Protein 2GEB (pdb70)

Radius of gyration: 16.88 Å; Cα contacts (8 Å, |Δi|>4): 360; chains: 1; bounding box: 44×37×50 Å

Nearest PDB structures (foldseek):
  2geb-assembly1_A  TM=1.005E+00  e=6.086E-39  Caldanaerobacter subterraneus subsp. tengcongensis
  1r3u-assembly1_A  TM=9.958E-01  e=2.213E-35  Caldanaerobacter subterraneus subsp. tengcongensis
  6d9q-assembly1_A  TM=9.822E-01  e=2.770E-27  Bacillus anthracis
  3h83-assembly1_A  TM=9.558E-01  e=2.606E-27  Bacillus anthracis str. 'Ames Ancestor'
  3kb8-assembly1_A  TM=9.566E-01  e=1.517E-26  Bacillus anthracis str. 'Ames Ancestor'

Sequence (184 aa):
RGSHMPSPMEDIEEILITEEQLKAKVKELGEMITRDYEGKDLVLIGVLKGAIMFMSGLSRAIDLPLSIDFLAVSSYGSSTKSSGIVKIIKDHDIDIEGKDVLIVEDIIDSGLTLAYLRETLLGRKPRSLKICTILDKPERREADVKVDYCGFKIPDKFVVGYGIDYAEKYRNLPFIGVLKPELY

InterPro domains:
  IPR000836 Phosphoribosyltransferase domain [PF00156] (16-162)
  IPR000836 Phosphoribosyltransferase domain [cd06223] (22-149)
  IPR005904 Hypoxanthine phosphoribosyl transferase [TIGR01203] (11-176)
  IPR029057 Phosphoribosyltransferase-like [G3DSA:3.40.50.2020] (3-181)
  IPR029057 Phosphoribosyltransferase-like [SSF53271] (3-181)
  IPR050408 Hypoxanthine-guanine phosphoribosyltransferase [PTHR43340] (6-180)

B-factor: mean 18.46, std 8.64, range [7.05, 54.8]

CATH classification: 3.40.50.2020

Structure (mmCIF, N/CA/C/O backbone):
data_2GEB
#
_entry.id   2GEB
#
_cell.length_a   52.210
_cell.length_b   88.360
_cell.length_c   93.030
_cell.angle_alpha   90.00
_cell.angle_beta   90.00
_cell.angle_gamma   90.00
#
_symmetry.space_group_name_H-M   'I 2 2 2'
#
loop_
_entity.id
_entity.type
_entity.pdbx_description
1 polymer 'Hypoxanthine-guanine phosphoribosyltransferase'
2 non-polymer 'CALCIUM ION'
3 water water
#
loop_
_atom_site.group_PDB
_atom_site.id
_atom_site.type_symbol
_atom_site.label_atom_id
_atom_site.label_alt_id
_atom_site.label_comp_id
_atom_site.label_asym_id
_atom_site.label_entity_id
_atom_site.label_seq_id
_atom_site.pdbx_PDB_ins_code
_atom_site.Cartn_x
_atom_site.Cartn_y
_atom_site.Cartn_z
_atom_site.occupancy
_atom_site.B_iso_or_equiv
_atom_site.auth_seq_id
_atom_site.auth_comp_id
_atom_site.auth_asym_id
_atom_site.auth_atom_id
_atom_site.pdbx_PDB_model_num
ATOM 1 N N . ARG A 1 1 ? 97.097 103.502 126.515 1.00 37.04 -4 ARG A N 1
ATOM 2 C CA . ARG A 1 1 ? 97.251 103.699 125.040 1.00 35.50 -4 ARG A CA 1
ATOM 3 C C . ARG A 1 1 ? 96.257 104.740 124.532 1.00 33.00 -4 ARG A C 1
ATOM 4 O O . ARG A 1 1 ? 95.049 104.605 124.734 1.00 34.22 -4 ARG A O 1
ATOM 12 N N . GLY A 1 2 ? 96.759 105.775 123.870 1.00 29.73 -3 GLY A N 1
ATOM 13 C CA . GLY A 1 2 ? 95.870 106.799 123.363 1.00 26.03 -3 GLY A CA 1
ATOM 14 C C . GLY A 1 2 ? 95.637 106.701 121.874 1.00 24.45 -3 GLY A C 1
ATOM 15 O O . GLY A 1 2 ? 95.307 107.689 121.237 1.00 24.03 -3 GLY A O 1
ATOM 16 N N . SER A 1 3 ? 95.811 105.504 121.320 1.00 22.99 -2 SER A N 1
ATOM 17 C CA . SER A 1 3 ? 95.613 105.286 119.891 1.00 21.56 -2 SER A CA 1
ATOM 18 C C . SER A 1 3 ? 94.163 105.5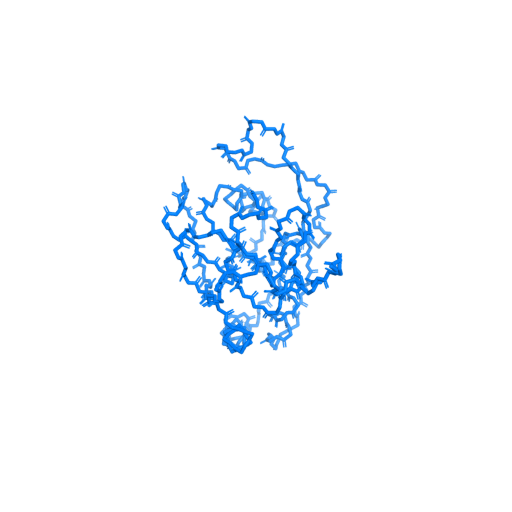62 119.518 1.00 21.01 -2 SER A C 1
ATOM 19 O O . SER A 1 3 ? 93.271 105.514 120.367 1.00 21.35 -2 SER A O 1
ATOM 22 N N . HIS A 1 4 ? 93.933 105.846 118.244 1.00 20.30 -1 HIS A N 1
ATOM 23 C CA . HIS A 1 4 ? 92.598 106.152 117.766 1.00 18.04 -1 HIS A CA 1
ATOM 24 C C . HIS A 1 4 ? 91.969 105.006 116.980 1.00 18.02 -1 HIS A C 1
ATOM 25 O O . HIS A 1 4 ? 92.636 104.035 116.627 1.00 15.71 -1 HIS A O 1
ATOM 32 N N . MET A 1 5 ? 90.667 105.135 116.733 1.00 16.36 1 MET A N 1
ATOM 33 C CA . MET A 1 5 ? 89.895 104.185 115.937 1.00 18.54 1 MET A CA 1
ATOM 34 C C . MET A 1 5 ? 89.160 105.120 114.977 1.00 19.95 1 MET A C 1
ATOM 35 O O . MET A 1 5 ? 87.964 105.371 115.120 1.00 20.32 1 MET A O 1
ATOM 40 N N . PRO A 1 6 ? 89.896 105.650 113.985 1.00 20.80 2 PRO A N 1
ATOM 41 C CA . PRO A 1 6 ? 89.520 106.585 112.920 1.00 21.01 2 PRO A CA 1
ATOM 42 C C . PRO A 1 6 ? 88.356 106.292 111.982 1.00 18.34 2 PRO A C 1
ATOM 43 O O . PRO A 1 6 ? 87.737 107.226 111.475 1.00 17.94 2 PRO A O 1
ATOM 47 N N . SER A 1 7 ? 88.053 105.024 111.735 1.00 15.20 3 SER A N 1
ATOM 48 C CA . SER A 1 7 ? 86.957 104.721 110.819 1.00 15.64 3 SER A CA 1
ATOM 49 C C . SER A 1 7 ? 85.652 105.414 111.185 1.00 14.20 3 SER A C 1
ATOM 50 O O . SER A 1 7 ? 85.199 105.350 112.325 1.00 13.29 3 SER A O 1
ATOM 53 N N . PRO A 1 8 ? 85.030 106.096 110.212 1.00 13.89 4 PRO A N 1
ATOM 54 C CA . PRO A 1 8 ? 83.763 106.789 110.465 1.00 13.70 4 PRO A CA 1
ATOM 55 C C . PRO A 1 8 ? 82.700 105.794 110.929 1.00 13.11 4 PRO A C 1
ATOM 56 O O . PRO A 1 8 ? 81.724 106.174 111.572 1.00 12.70 4 PRO A O 1
ATOM 60 N N . MET A 1 9 ? 82.889 104.519 110.591 1.00 13.81 5 MET A N 1
ATOM 61 C CA . MET A 1 9 ? 81.928 103.488 110.976 1.00 13.91 5 MET A CA 1
ATOM 62 C C . MET A 1 9 ? 81.853 103.300 112.488 1.00 13.77 5 MET A C 1
ATOM 63 O O . MET A 1 9 ? 80.823 102.877 113.015 1.00 14.00 5 MET A O 1
ATOM 68 N N . GLU A 1 10 ? 82.941 103.612 113.186 1.00 13.26 6 GLU A N 1
ATOM 69 C CA . GLU A 1 10 ? 82.969 103.464 114.637 1.00 14.72 6 GLU A CA 1
ATOM 70 C C . GLU A 1 10 ? 82.051 104.445 115.353 1.00 14.82 6 GLU A C 1
ATOM 71 O O . GLU A 1 10 ? 81.736 104.259 116.527 1.00 17.23 6 GLU A O 1
ATOM 77 N N . ASP A 1 11 ? 81.617 105.486 114.651 1.00 13.63 7 ASP A N 1
ATOM 78 C CA . ASP A 1 11 ? 80.753 106.487 115.260 1.00 13.11 7 ASP A CA 1
ATOM 79 C C . ASP A 1 11 ? 79.279 106.201 115.027 1.00 12.90 7 ASP A C 1
ATOM 80 O O . ASP A 1 11 ? 78.419 107.004 115.396 1.00 13.30 7 ASP A O 1
ATOM 85 N N . ILE A 1 12 ? 78.990 105.052 114.422 1.00 12.66 8 ILE A N 1
ATOM 86 C CA . ILE A 1 12 ? 77.615 104.675 114.129 1.00 12.39 8 ILE A CA 1
ATOM 87 C C . ILE A 1 12 ? 77.046 103.679 115.131 1.00 14.31 8 ILE A C 1
ATOM 88 O O . ILE A 1 12 ? 77.626 102.622 115.381 1.00 14.72 8 ILE A O 1
ATOM 93 N N . GLU A 1 13 ? 75.892 104.032 115.683 1.00 14.46 9 GLU A N 1
ATOM 94 C CA . GLU A 1 13 ? 75.193 103.218 116.667 1.00 16.93 9 GLU A CA 1
ATOM 95 C C . GLU A 1 13 ? 74.467 102.032 116.031 1.00 16.94 9 GLU A C 1
ATOM 96 O O . GLU A 1 13 ? 74.415 100.942 116.602 1.00 18.33 9 GLU A O 1
ATOM 102 N N . GLU A 1 14 ? 73.890 102.251 114.856 1.00 16.22 10 GLU A N 1
ATOM 103 C CA . GLU A 1 14 ? 73.182 101.189 114.147 1.00 17.82 10 GLU A CA 1
ATOM 104 C C . GLU A 1 14 ? 73.008 101.557 112.681 1.00 17.00 10 GLU A C 1
ATOM 105 O O . GLU A 1 14 ? 72.927 102.736 112.331 1.00 17.46 10 GLU A O 1
ATOM 111 N N . ILE A 1 15 ? 72.967 100.544 111.824 1.00 15.55 11 ILE A N 1
ATOM 112 C CA . ILE A 1 15 ? 72.789 100.767 110.394 1.00 15.07 11 ILE A CA 1
ATOM 113 C C . ILE A 1 15 ? 71.306 100.631 110.072 1.00 17.56 11 ILE A C 1
ATOM 114 O O . ILE A 1 15 ? 70.713 99.572 110.293 1.00 17.23 11 ILE A O 1
ATOM 119 N N . LEU A 1 16 ? 70.702 101.703 109.568 1.00 15.96 12 LEU A N 1
ATOM 120 C CA . LEU A 1 16 ? 69.285 101.673 109.227 1.00 17.58 12 LEU A CA 1
ATOM 121 C C . LEU A 1 16 ? 69.056 101.115 107.829 1.00 18.36 12 LEU A C 1
ATOM 122 O O . LEU A 1 16 ? 68.099 100.373 107.594 1.00 18.47 12 LEU A O 1
ATOM 127 N N . ILE A 1 17 ? 69.935 101.483 106.903 1.00 17.79 13 ILE A N 1
ATOM 128 C CA . ILE A 1 17 ? 69.836 101.040 105.518 1.00 18.04 13 ILE A CA 1
ATOM 129 C C . ILE A 1 17 ? 71.226 100.674 105.010 1.00 17.40 13 ILE A C 1
ATOM 130 O O . ILE A 1 17 ? 72.124 101.518 104.956 1.00 16.47 13 ILE A O 1
ATOM 135 N N . THR A 1 18 ? 71.394 99.408 104.639 1.00 17.18 14 THR A N 1
ATOM 136 C CA . THR A 1 18 ? 72.677 98.899 104.168 1.00 17.55 14 THR A CA 1
ATOM 137 C C . THR A 1 18 ? 73.050 99.352 102.765 1.00 17.48 14 THR A C 1
ATOM 138 O O . THR A 1 18 ? 72.206 99.803 101.993 1.00 17.13 14 THR A O 1
ATOM 142 N N . GLU A 1 19 ? 74.329 99.211 102.446 1.00 17.84 15 GLU A N 1
ATOM 143 C CA . GLU A 1 19 ? 74.843 99.578 101.141 1.00 19.21 15 GLU A CA 1
ATOM 144 C C . GLU A 1 19 ? 74.106 98.788 100.062 1.00 20.21 15 GLU A C 1
ATOM 145 O O . GLU A 1 19 ? 73.746 99.331 99.020 1.00 18.63 15 GLU A O 1
ATOM 151 N N . GLU A 1 20 ? 73.877 97.502 100.311 1.00 21.74 16 GLU A N 1
ATOM 152 C CA . GLU A 1 20 ? 73.173 96.684 99.332 1.00 22.96 16 GLU A CA 1
ATOM 153 C C . GLU A 1 20 ? 71.727 97.114 99.151 1.00 21.14 16 GLU A C 1
ATOM 154 O O . GLU A 1 20 ? 71.206 97.086 98.036 1.00 21.86 16 GLU A O 1
ATOM 160 N N . GLN A 1 21 ? 71.074 97.502 100.240 1.00 18.89 17 GLN A N 1
ATOM 161 C CA . GLN A 1 21 ? 69.688 97.937 100.152 1.00 18.66 17 GLN A CA 1
ATOM 162 C C . GLN A 1 21 ? 69.627 99.225 99.335 1.00 16.68 17 GLN A C 1
ATOM 163 O O . GLN A 1 21 ? 68.733 99.407 98.506 1.00 15.66 17 GLN A O 1
ATOM 169 N N . LEU A 1 22 ? 70.590 100.111 99.562 1.00 15.98 18 LEU A N 1
ATOM 170 C CA . LEU A 1 22 ? 70.641 101.368 98.823 1.00 14.75 18 LEU A CA 1
ATOM 171 C C . LEU A 1 22 ? 70.863 101.091 97.338 1.00 15.31 18 LEU A C 1
ATOM 172 O O . LEU A 1 22 ? 70.194 101.666 96.483 1.00 15.10 18 LEU A O 1
ATOM 177 N N . LYS A 1 23 ? 71.806 100.203 97.040 1.00 16.57 19 LYS A N 1
ATOM 178 C CA . LYS A 1 23 ? 72.123 99.852 95.661 1.00 18.09 19 LYS A CA 1
ATOM 179 C C . LYS A 1 23 ? 70.911 99.290 94.920 1.00 17.30 19 LYS A C 1
ATOM 180 O O . LYS A 1 23 ? 70.632 99.675 93.780 1.00 16.59 19 LYS A O 1
ATOM 186 N N . ALA A 1 24 ? 70.189 98.389 95.575 1.00 17.18 20 ALA A N 1
ATOM 187 C CA . ALA A 1 24 ? 69.008 97.775 94.977 1.00 17.29 20 ALA A CA 1
ATOM 188 C C . ALA A 1 24 ? 67.884 98.783 94.768 1.00 17.11 20 ALA A C 1
ATOM 189 O O . ALA A 1 24 ? 67.180 98.732 93.760 1.00 15.90 20 ALA A O 1
ATOM 191 N N . LYS A 1 25 ? 67.710 99.695 95.721 1.00 14.99 21 LYS A N 1
ATOM 192 C CA . LYS A 1 25 ? 66.656 100.701 95.615 1.00 14.56 21 LYS A CA 1
ATOM 193 C C . LYS A 1 25 ? 66.973 101.691 94.504 1.00 13.55 21 LYS A C 1
ATOM 194 O O . LYS A 1 25 ? 66.077 102.137 93.784 1.00 12.57 21 LYS A O 1
ATOM 200 N N . VAL A 1 26 ? 68.248 102.036 94.365 1.00 13.73 22 VAL A N 1
ATOM 201 C CA . VAL A 1 26 ? 68.663 102.964 93.321 1.00 13.84 22 VAL A CA 1
ATOM 202 C C . VAL A 1 26 ? 68.414 102.330 91.952 1.00 14.48 22 VAL A C 1
ATOM 203 O O . VAL A 1 26 ? 67.973 103.001 91.017 1.00 13.36 22 VAL A O 1
ATOM 207 N N . LYS A 1 27 ? 68.690 101.035 91.837 1.00 14.89 23 LYS A N 1
ATOM 208 C CA . LYS A 1 27 ? 68.464 100.325 90.577 1.00 14.84 23 LYS A CA 1
ATOM 209 C C . LYS A 1 27 ? 66.967 100.331 90.263 1.00 14.19 23 LYS A C 1
ATOM 210 O O . LYS A 1 27 ? 66.555 100.593 89.129 1.00 14.07 23 LYS A O 1
ATOM 216 N N . GLU A 1 28 ? 66.163 100.047 91.284 1.00 12.97 24 GLU A N 1
ATOM 217 C CA . GLU A 1 28 ? 64.710 100.011 91.159 1.00 13.94 24 GLU A CA 1
ATOM 218 C C . GLU A 1 28 ? 64.151 101.354 90.705 1.00 13.67 24 GLU A C 1
ATOM 219 O O . GLU A 1 28 ? 63.397 101.431 89.736 1.00 14.40 24 GLU A O 1
ATOM 225 N N . LEU A 1 29 ? 64.517 102.413 91.418 1.00 12.01 25 LEU A N 1
ATOM 226 C CA . LEU A 1 29 ? 64.032 103.746 91.084 1.00 12.57 25 LEU A CA 1
ATOM 227 C C . LEU A 1 29 ? 64.475 104.166 89.687 1.00 12.36 25 LEU A C 1
ATOM 228 O O . LEU A 1 29 ? 63.703 104.766 88.940 1.00 13.20 25 LEU A O 1
ATOM 233 N N . GLY A 1 30 ? 65.713 103.835 89.336 1.00 12.72 26 GLY A N 1
ATOM 234 C CA . GLY A 1 30 ? 66.230 104.196 88.027 1.00 13.73 26 GLY A CA 1
ATOM 235 C C . GLY A 1 30 ? 65.490 103.517 86.889 1.00 15.17 26 GLY A C 1
ATOM 236 O O . GLY A 1 30 ? 65.271 104.117 85.835 1.00 14.17 26 GLY A O 1
ATOM 237 N N . GLU A 1 31 ? 65.109 102.261 87.091 1.00 15.21 27 GLU A N 1
ATOM 238 C CA . GLU A 1 31 ? 64.389 101.533 86.057 1.00 18.75 27 GLU A CA 1
ATOM 239 C C . GLU A 1 31 ? 63.002 102.153 85.884 1.00 18.14 27 GLU A C 1
ATOM 240 O O . GLU A 1 31 ? 62.490 102.246 84.771 1.00 16.38 27 GLU A O 1
ATOM 246 N N . MET A 1 32 ? 62.408 102.596 86.989 1.00 16.59 28 MET A N 1
ATOM 247 C CA .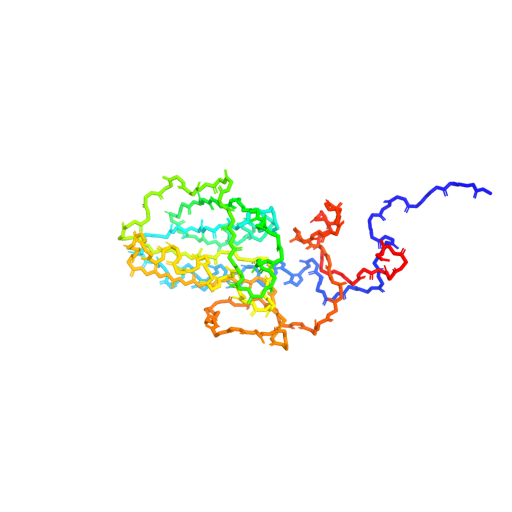 MET A 1 32 ? 61.089 103.216 86.947 1.00 16.85 28 MET A CA 1
ATOM 248 C C . MET A 1 32 ? 61.156 104.535 86.186 1.00 16.06 28 MET A C 1
ATOM 249 O O . MET A 1 32 ? 60.333 104.800 85.306 1.00 16.43 28 MET A O 1
ATOM 254 N N . ILE A 1 33 ? 62.143 105.357 86.534 1.00 13.79 29 ILE A N 1
ATOM 255 C CA . ILE A 1 33 ? 62.334 106.656 85.901 1.00 12.23 29 ILE A CA 1
ATOM 256 C C . ILE A 1 33 ? 62.659 106.510 84.410 1.00 12.57 29 ILE A C 1
ATOM 257 O O . ILE A 1 33 ? 62.261 107.348 83.598 1.00 13.32 29 ILE A O 1
ATOM 262 N N . THR A 1 34 ? 63.378 105.447 84.054 1.00 12.13 30 THR A N 1
ATOM 263 C CA . THR A 1 34 ? 63.731 105.187 82.660 1.00 12.99 30 THR A CA 1
ATOM 264 C C . THR A 1 34 ? 62.449 104.990 81.859 1.00 14.01 30 THR A C 1
ATOM 265 O O . THR A 1 34 ? 62.313 105.487 80.740 1.00 13.56 30 THR A O 1
ATOM 269 N N . ARG A 1 35 ? 61.508 104.256 82.445 1.00 15.21 31 ARG A N 1
ATOM 270 C CA . ARG A 1 35 ? 60.229 103.999 81.796 1.00 17.40 31 ARG A CA 1
ATOM 271 C C . ARG A 1 35 ? 59.381 105.264 81.723 1.00 16.26 31 ARG A C 1
ATOM 272 O O . ARG A 1 35 ? 58.878 105.619 80.657 1.00 14.48 31 ARG A O 1
ATOM 280 N N . ASP A 1 36 ? 59.238 105.946 82.858 1.00 15.74 32 ASP A N 1
ATOM 281 C CA . ASP A 1 36 ? 58.416 107.149 82.947 1.00 16.75 32 ASP A CA 1
ATOM 282 C C . ASP A 1 36 ? 58.875 108.348 82.121 1.00 17.27 32 ASP A C 1
ATOM 283 O O . ASP A 1 36 ? 58.043 109.127 81.654 1.00 17.00 32 ASP A O 1
ATOM 288 N N . TYR A 1 37 ? 60.183 108.503 81.933 1.00 14.80 33 TYR A N 1
ATOM 289 C CA . TYR A 1 37 ? 60.698 109.635 81.174 1.00 13.88 33 TYR A CA 1
ATOM 290 C C . TYR A 1 37 ? 61.138 109.360 79.736 1.00 13.38 33 TYR A C 1
ATOM 291 O O . TYR A 1 37 ? 61.835 110.177 79.133 1.00 13.46 33 TYR A O 1
ATOM 300 N N . GLU A 1 38 ? 60.746 108.222 79.175 1.00 15.39 34 GLU A N 1
ATOM 301 C CA . GLU A 1 38 ? 61.113 107.958 77.788 1.00 16.20 34 GLU A CA 1
ATOM 302 C C . GLU A 1 38 ? 60.454 109.055 76.955 1.00 15.68 34 GLU A C 1
ATOM 303 O O . GLU A 1 38 ? 59.289 109.388 77.169 1.00 13.90 34 GLU A O 1
ATOM 309 N N . GLY A 1 39 ? 61.204 109.626 76.021 1.00 15.46 35 GLY A N 1
ATOM 310 C CA . GLY A 1 39 ? 60.650 110.676 75.185 1.00 16.04 35 GLY A CA 1
ATOM 311 C C . GLY A 1 39 ? 60.599 112.036 75.853 1.00 17.80 35 GLY A C 1
ATOM 312 O O . GLY A 1 39 ? 60.202 113.026 75.233 1.00 18.67 35 GLY A O 1
ATOM 313 N N . LYS A 1 40 ? 60.982 112.099 77.124 1.00 15.99 36 LYS A N 1
ATOM 314 C CA . LYS A 1 40 ? 60.987 113.374 77.833 1.00 15.43 36 LYS A CA 1
ATOM 315 C C . LYS A 1 40 ? 62.383 113.989 77.800 1.00 15.74 36 LYS A C 1
ATOM 316 O O . LYS A 1 40 ? 63.352 113.336 77.413 1.00 17.51 36 LYS A O 1
ATOM 322 N N . ASP A 1 41 ? 62.475 115.254 78.196 1.00 15.94 37 ASP A N 1
ATOM 323 C CA . ASP A 1 41 ? 63.747 115.971 78.221 1.00 13.81 37 ASP A CA 1
ATOM 324 C C . ASP A 1 41 ? 64.128 116.053 79.696 1.00 12.40 37 ASP A C 1
ATOM 325 O O . ASP A 1 41 ? 63.907 117.066 80.357 1.00 12.55 37 ASP A O 1
ATOM 330 N N . LEU A 1 42 ? 64.706 114.968 80.194 1.00 10.65 38 LEU A N 1
ATOM 331 C CA . LEU A 1 42 ? 65.059 114.839 81.599 1.00 9.98 38 LEU A CA 1
ATOM 332 C C . LEU A 1 42 ? 66.287 115.586 82.090 1.00 10.15 38 LEU A C 1
ATOM 333 O O . LEU A 1 42 ? 67.387 115.452 81.547 1.00 9.06 38 LEU A O 1
ATOM 338 N N . VAL A 1 43 ? 66.072 116.378 83.134 1.00 8.66 39 VAL A N 1
ATOM 339 C CA . VAL A 1 43 ? 67.139 117.135 83.768 1.00 9.96 39 VAL A CA 1
ATOM 340 C C . VAL A 1 43 ? 67.058 116.803 85.247 1.00 9.24 39 VAL A C 1
ATOM 341 O O . VAL A 1 43 ? 66.030 117.046 85.891 1.00 10.09 39 VAL A O 1
ATOM 345 N N . LEU A 1 44 ? 68.126 116.226 85.784 1.00 7.05 40 LEU A N 1
ATOM 346 C CA . LEU A 1 44 ? 68.156 115.887 87.200 1.00 8.42 40 LEU A CA 1
ATOM 347 C C . LEU A 1 44 ? 68.815 117.061 87.905 1.00 8.81 40 LEU A C 1
ATOM 348 O O . LEU A 1 44 ? 69.917 117.455 87.540 1.00 9.74 40 LEU A O 1
ATOM 353 N N . ILE A 1 45 ? 68.142 117.628 88.898 1.00 10.10 41 ILE A N 1
ATOM 354 C CA . ILE A 1 45 ? 68.717 118.751 89.632 1.00 10.53 41 ILE A CA 1
ATOM 355 C C . ILE A 1 45 ? 68.846 118.378 91.100 1.00 9.12 41 ILE A C 1
ATOM 356 O O . ILE A 1 45 ? 67.857 118.062 91.755 1.00 9.97 41 ILE A O 1
ATOM 361 N N . GLY A 1 46 ? 70.077 118.397 91.602 1.00 10.74 42 GLY A N 1
ATOM 362 C CA . GLY A 1 46 ? 70.302 118.063 92.996 1.00 11.05 42 GLY A CA 1
ATOM 363 C C . GLY A 1 46 ? 70.824 119.243 93.793 1.00 12.75 42 GLY A C 1
ATOM 364 O O . GLY A 1 46 ? 71.422 120.169 93.242 1.00 11.47 42 GLY A O 1
ATOM 365 N N . VAL A 1 47 ? 70.595 119.217 95.101 1.00 10.51 43 VAL A N 1
ATOM 366 C CA . VAL A 1 47 ? 71.077 120.285 95.963 1.00 11.30 43 VAL A CA 1
ATOM 367 C C . VAL A 1 47 ? 72.358 119.803 96.639 1.00 10.65 43 VAL A C 1
ATOM 368 O O . VAL A 1 47 ? 72.346 118.807 97.365 1.00 10.73 43 VAL A O 1
ATOM 372 N N . LEU A 1 48 ? 73.458 120.501 96.379 1.00 10.57 44 LEU A N 1
ATOM 373 C CA . LEU A 1 48 ? 74.754 120.158 96.957 1.00 11.04 44 LEU A CA 1
ATOM 374 C C . LEU A 1 48 ? 74.743 120.443 98.459 1.00 11.18 44 LEU A C 1
ATOM 375 O O . LEU A 1 48 ? 74.005 121.314 98.916 1.00 13.25 44 LEU A O 1
ATOM 380 N N . LYS A 1 49 ? 75.540 119.704 99.231 1.00 10.85 45 LYS A N 1
ATOM 381 C CA . LYS A 1 49 ? 76.404 118.645 98.713 1.00 10.58 45 LYS A CA 1
ATOM 382 C C . LYS A 1 49 ? 75.828 117.267 99.041 1.00 10.55 45 LYS A C 1
ATOM 383 O O . LYS A 1 49 ? 76.321 116.248 98.560 1.00 10.59 45 LYS A O 1
ATOM 389 N N . GLY A 1 50 ? 74.775 117.248 99.851 1.00 11.31 46 GLY A N 1
ATOM 390 C CA . GLY A 1 50 ? 74.172 115.991 100.263 1.00 12.18 46 GLY A CA 1
ATOM 391 C C . GLY A 1 50 ? 73.660 115.083 99.163 1.00 12.06 46 GLY A C 1
ATOM 392 O O . GLY A 1 50 ? 73.674 113.861 99.304 1.00 14.15 46 GLY A O 1
ATOM 393 N N . ALA A 1 51 ? 73.218 115.671 98.059 1.00 11.00 47 ALA A N 1
ATOM 394 C CA . ALA A 1 51 ? 72.671 114.892 96.958 1.00 10.01 47 ALA A CA 1
ATOM 395 C C . ALA A 1 51 ? 73.685 114.185 96.063 1.00 8.94 47 ALA A C 1
ATOM 396 O O . ALA A 1 51 ? 73.293 113.397 95.205 1.00 9.01 47 ALA A O 1
ATOM 398 N N . ILE A 1 52 ? 74.976 114.429 96.264 1.00 9.71 48 ILE A N 1
ATOM 399 C CA . ILE A 1 52 ? 75.977 113.830 95.384 1.00 10.99 48 ILE A CA 1
ATOM 400 C C . ILE A 1 52 ? 75.982 112.319 95.230 1.00 10.23 48 ILE A C 1
ATOM 401 O O . ILE A 1 52 ? 76.093 111.821 94.112 1.00 9.95 48 ILE A O 1
ATOM 406 N N . MET A 1 53 ? 75.862 111.580 96.326 1.00 9.06 49 MET A N 1
ATOM 407 C CA . MET A 1 53 ? 75.888 110.124 96.227 1.00 10.40 49 MET A CA 1
ATOM 408 C C . MET A 1 53 ? 74.669 109.585 95.486 1.00 10.17 49 MET A C 1
ATOM 409 O O . MET A 1 53 ? 74.799 108.757 94.579 1.00 10.77 49 MET A O 1
ATOM 414 N N . PHE A 1 54 ? 73.486 110.055 95.873 1.00 8.76 50 PHE A N 1
ATOM 415 C CA . PHE A 1 54 ? 72.245 109.606 95.243 1.00 10.11 50 PHE A CA 1
ATOM 416 C C . PHE A 1 54 ? 72.175 110.048 93.779 1.00 9.78 50 PHE A C 1
ATOM 417 O O . PHE A 1 54 ? 71.710 109.299 92.918 1.00 10.13 50 PHE A O 1
ATOM 425 N N . MET A 1 55 ? 72.648 111.255 93.492 1.00 9.79 51 MET A N 1
ATOM 426 C CA . MET A 1 55 ? 72.635 111.749 92.119 1.00 10.05 51 MET A CA 1
ATOM 427 C C . MET A 1 55 ? 73.496 110.853 91.236 1.00 9.27 51 MET A C 1
ATOM 428 O O . MET A 1 55 ? 73.095 110.467 90.140 1.00 9.17 51 MET A O 1
ATOM 433 N N . SER A 1 56 ? 74.689 110.526 91.721 1.00 9.12 52 SER A N 1
ATOM 434 C CA . SER A 1 56 ? 75.603 109.678 90.969 1.00 10.48 52 SER A CA 1
ATOM 435 C C . SER A 1 56 ? 74.994 108.306 90.704 1.00 10.08 52 SER A C 1
ATOM 436 O O . SER A 1 56 ? 74.963 107.844 89.565 1.00 11.14 52 SER A O 1
ATOM 439 N N . GLY A 1 57 ? 74.503 107.665 91.760 1.00 9.51 53 GLY A N 1
ATOM 440 C CA . GLY A 1 57 ? 73.923 106.340 91.626 1.00 11.52 53 GLY A CA 1
ATOM 441 C C . GLY A 1 57 ? 72.647 106.284 90.811 1.00 11.85 53 GLY A C 1
ATOM 442 O O . GLY A 1 57 ? 72.497 105.427 89.938 1.00 10.30 53 GLY A O 1
ATOM 443 N N . LEU A 1 58 ? 71.726 107.197 91.093 1.00 11.67 54 LEU A N 1
ATOM 444 C CA . LEU A 1 58 ? 70.460 107.228 90.379 1.00 10.48 54 LEU A CA 1
ATOM 445 C C . LEU A 1 58 ? 70.661 107.522 88.896 1.00 11.17 54 LEU A C 1
ATOM 446 O O . LEU A 1 58 ? 70.089 106.846 88.044 1.00 10.54 54 LEU A O 1
ATOM 451 N N . SER A 1 59 ? 71.478 108.524 88.582 1.00 10.60 55 SER A N 1
ATOM 452 C CA . SER A 1 59 ? 71.693 108.871 87.183 1.00 10.94 55 SER A CA 1
ATOM 453 C C . SER A 1 59 ? 72.240 107.691 86.387 1.00 10.97 55 SER A C 1
ATOM 454 O O . SER A 1 59 ? 71.795 107.427 85.273 1.00 10.35 55 SER A O 1
ATOM 457 N N . ARG A 1 60 ? 73.196 106.970 86.959 1.00 11.63 56 ARG A N 1
ATOM 458 C CA . ARG A 1 60 ? 73.768 105.826 86.263 1.00 13.23 56 ARG A CA 1
ATOM 459 C C . ARG A 1 60 ? 72.796 104.652 86.156 1.00 14.44 56 ARG A C 1
ATOM 460 O O . ARG A 1 60 ? 73.046 103.701 85.413 1.00 14.95 56 ARG A O 1
ATOM 468 N N . ALA A 1 61 ? 71.682 104.728 86.884 1.00 13.21 57 ALA A N 1
ATOM 469 C CA . ALA A 1 61 ? 70.665 103.679 86.846 1.00 13.37 57 ALA A CA 1
ATOM 470 C C . ALA A 1 61 ? 69.518 104.072 85.905 1.00 12.74 57 ALA A C 1
ATOM 471 O O . ALA A 1 61 ? 68.540 103.338 85.760 1.00 13.08 57 ALA A O 1
ATOM 473 N N . ILE A 1 62 ? 69.637 105.238 85.276 1.00 9.42 58 ILE A N 1
ATOM 474 C CA . ILE A 1 62 ? 68.619 105.706 84.342 1.00 9.57 58 ILE A CA 1
ATOM 475 C C . ILE A 1 62 ? 69.179 105.606 82.926 1.00 11.79 58 ILE A C 1
ATOM 476 O O . ILE A 1 62 ? 70.137 106.299 82.573 1.00 11.46 58 ILE A O 1
ATOM 481 N N . ASP A 1 63 ? 68.580 104.736 82.120 1.00 12.13 59 ASP A N 1
ATOM 482 C CA . ASP A 1 63 ? 69.031 104.516 80.752 1.00 11.95 59 ASP A CA 1
ATOM 483 C C . ASP A 1 63 ? 68.368 105.476 79.765 1.00 12.75 59 ASP A C 1
ATOM 484 O O . ASP A 1 63 ? 67.667 105.062 78.835 1.00 12.96 59 ASP A O 1
ATOM 489 N N . LEU A 1 64 ? 68.606 106.766 79.978 1.00 12.55 60 LEU A N 1
ATOM 490 C CA . LEU A 1 64 ? 68.049 107.825 79.140 1.00 11.14 60 LEU A CA 1
ATOM 491 C C . LEU A 1 64 ? 69.093 108.920 78.947 1.00 13.18 60 LEU A C 1
ATOM 492 O O . LEU A 1 64 ? 69.993 109.070 79.768 1.00 12.82 60 LEU A O 1
ATOM 497 N N . PRO A 1 65 ? 68.974 109.706 77.861 1.00 12.55 61 PRO A N 1
ATOM 498 C CA . PRO A 1 65 ? 69.895 110.804 77.533 1.00 13.79 61 PRO A CA 1
ATOM 499 C C . PRO A 1 65 ? 69.651 112.061 78.368 1.00 14.54 61 PRO A C 1
ATOM 500 O O . PRO A 1 65 ? 69.413 113.141 77.828 1.00 17.59 61 PRO A O 1
ATOM 504 N N . LEU A 1 66 ? 69.747 111.911 79.683 1.00 12.64 62 LEU A N 1
ATOM 505 C CA . LEU A 1 66 ? 69.503 113.002 80.628 1.00 10.86 62 LEU A CA 1
ATOM 506 C C . LEU A 1 66 ? 70.669 113.963 80.841 1.00 9.90 62 LEU A C 1
ATOM 507 O O . LEU A 1 66 ? 71.799 113.700 80.437 1.00 8.93 62 LEU A O 1
ATOM 512 N N . SER A 1 67 ? 70.370 115.095 81.474 1.00 9.80 63 SER A N 1
ATOM 513 C CA . SER A 1 67 ? 71.383 116.080 81.816 1.00 10.63 63 SER A CA 1
ATOM 514 C C . SER A 1 67 ? 71.317 116.223 83.329 1.00 11.05 63 SER A C 1
ATOM 515 O O . SER A 1 67 ? 70.289 115.934 83.944 1.00 11.54 63 SER A O 1
ATOM 518 N N . ILE A 1 68 ? 72.417 116.664 83.924 1.00 9.27 64 ILE A N 1
ATOM 519 C CA . ILE A 1 68 ? 72.492 116.831 85.370 1.00 9.91 64 ILE A CA 1
ATOM 520 C C . ILE A 1 68 ? 72.922 118.244 85.723 1.00 8.83 64 ILE A C 1
ATOM 521 O O . ILE A 1 68 ? 73.740 118.842 85.025 1.00 9.45 64 ILE A O 1
ATOM 526 N N . ASP A 1 69 ? 72.360 118.783 86.797 1.00 9.52 65 ASP A N 1
ATOM 527 C CA . ASP A 1 69 ? 72.768 120.099 87.253 1.00 10.07 65 ASP A CA 1
ATOM 528 C C . ASP A 1 69 ? 72.599 120.206 88.754 1.00 10.60 65 ASP A C 1
ATOM 529 O O . ASP A 1 69 ? 72.002 119.328 89.388 1.00 10.70 65 ASP A O 1
ATOM 534 N N . PHE A 1 70 ? 73.120 121.283 89.328 1.00 9.22 66 PHE A N 1
ATOM 535 C CA . PHE A 1 70 ? 73.049 121.447 90.770 1.00 9.22 66 PHE A CA 1
ATOM 536 C C . PHE A 1 70 ? 72.734 122.847 91.246 1.00 9.49 66 PHE A C 1
ATOM 537 O O . PHE A 1 70 ? 72.905 123.829 90.527 1.00 10.17 66 PHE A O 1
ATOM 545 N N . LEU A 1 71 ? 72.298 122.902 92.498 1.00 11.19 67 LEU A N 1
ATOM 546 C CA . LEU A 1 71 ? 72.014 124.145 93.193 1.00 12.21 67 LEU A CA 1
ATOM 547 C C . LEU A 1 71 ? 72.834 124.052 94.473 1.00 11.86 67 LEU A C 1
ATOM 548 O O . LEU A 1 71 ? 72.970 122.974 95.054 1.00 12.99 67 LEU A O 1
ATOM 553 N N . ALA A 1 72 ? 73.406 125.172 94.889 1.00 12.54 68 ALA A N 1
ATOM 554 C CA . ALA A 1 72 ? 74.145 125.240 96.137 1.00 12.82 68 ALA A CA 1
ATOM 555 C C . ALA A 1 72 ? 73.436 126.387 96.838 1.00 12.98 68 ALA A C 1
ATOM 556 O O . ALA A 1 72 ? 73.273 127.457 96.259 1.00 12.92 68 ALA A O 1
ATOM 558 N N . VAL A 1 73 ? 72.991 126.159 98.066 1.00 13.46 69 VAL A N 1
ATOM 559 C CA . VAL A 1 73 ? 72.278 127.199 98.793 1.00 15.38 69 VAL A CA 1
ATOM 560 C C . VAL A 1 73 ? 72.821 127.422 100.194 1.00 17.92 69 VAL A C 1
ATOM 561 O O . VAL A 1 73 ? 73.655 126.653 100.682 1.00 17.69 69 VAL A O 1
ATOM 565 N N . SER A 1 74 ? 72.339 128.485 100.830 1.00 19.10 70 SER A N 1
ATOM 566 C CA . SER A 1 74 ? 72.756 128.845 102.179 1.00 21.90 70 SER A CA 1
ATOM 567 C C . SER A 1 74 ? 71.581 129.463 102.930 1.00 22.55 70 SER A C 1
ATOM 568 O O . SER A 1 74 ? 70.604 129.901 102.323 1.00 21.28 70 SER A O 1
ATOM 571 N N . SER A 1 75 ? 71.685 129.509 104.252 1.00 25.20 71 SER A N 1
ATOM 572 C CA . SER A 1 75 ? 70.622 130.059 105.081 1.00 27.27 71 SER A CA 1
ATOM 573 C C . SER A 1 75 ? 70.749 131.563 105.304 1.00 27.25 71 SER A C 1
ATOM 574 O O . SER A 1 75 ? 71.852 132.107 105.312 1.00 26.63 71 SER A O 1
ATOM 577 N N . TYR A 1 76 ? 69.610 132.232 105.472 1.00 27.55 72 TYR A N 1
ATOM 578 C CA . TYR A 1 76 ? 69.600 133.670 105.726 1.00 29.46 72 TYR A CA 1
ATOM 579 C C . TYR A 1 76 ? 69.631 133.926 107.226 1.00 33.39 72 TYR A C 1
ATOM 580 O O . TYR A 1 76 ? 69.764 135.066 107.670 1.00 34.31 72 TYR A O 1
ATOM 589 N N . GLY A 1 77 ? 69.514 132.855 108.003 1.00 37.10 73 GLY A N 1
ATOM 590 C CA . GLY A 1 77 ? 69.532 132.983 109.450 1.00 41.66 73 GLY A CA 1
ATOM 591 C C . GLY A 1 77 ? 68.280 132.405 110.079 1.00 44.65 73 GLY A C 1
ATOM 592 O O . GLY A 1 77 ? 67.802 131.349 109.666 1.00 45.07 73 GLY A O 1
ATOM 593 N N . SER A 1 78 ? 67.747 133.098 111.080 1.00 47.42 74 SER A N 1
ATOM 594 C CA . SER A 1 78 ? 66.538 132.652 111.763 1.00 49.72 74 SER A CA 1
ATOM 595 C C . SER A 1 78 ? 65.328 132.910 110.874 1.00 51.02 74 SER A C 1
ATOM 596 O O . SER A 1 78 ? 64.352 133.537 111.290 1.00 51.72 74 SER A O 1
ATOM 599 N N . SER A 1 79 ? 65.403 132.413 109.643 1.00 52.17 75 SER A N 1
ATOM 600 C CA . SER A 1 79 ? 64.333 132.594 108.670 1.00 52.89 75 SER A CA 1
ATOM 601 C C . SER A 1 79 ? 64.156 131.330 107.836 1.00 53.08 75 SER A C 1
ATOM 602 O O . SER A 1 79 ? 63.039 130.943 107.495 1.00 53.59 75 SER A O 1
ATOM 605 N N . THR A 1 80 ? 65.277 130.708 107.495 1.00 52.38 76 THR A N 1
ATOM 606 C CA . THR A 1 80 ? 65.265 129.493 106.699 1.00 51.31 76 THR A CA 1
ATOM 607 C C . THR A 1 80 ? 64.669 128.353 107.515 1.00 50.84 76 THR A C 1
ATOM 608 O O . THR A 1 80 ? 64.126 127.397 106.960 1.00 49.79 76 THR A O 1
ATOM 612 N N . LYS A 1 81 ? 64.762 128.472 108.837 1.00 50.15 77 LYS A N 1
ATOM 613 C CA . LYS A 1 81 ? 64.254 127.447 109.741 1.00 49.29 77 LYS A CA 1
ATOM 614 C C . LYS A 1 81 ? 62.734 127.308 109.752 1.00 47.57 77 LYS A C 1
ATOM 615 O O . LY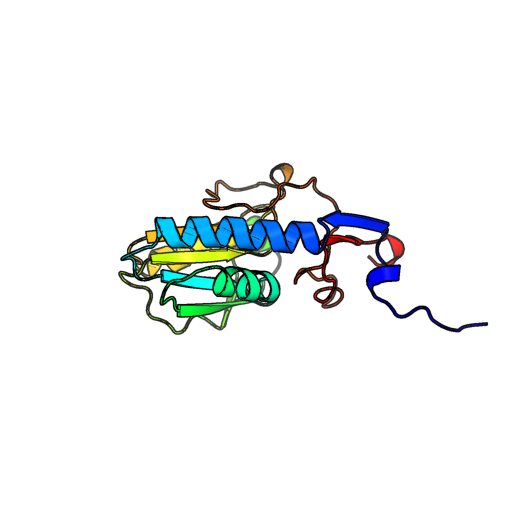S A 1 81 ? 62.220 126.190 109.810 1.00 48.12 77 LYS A O 1
ATOM 621 N N . SER A 1 82 ? 62.016 128.424 109.683 1.00 45.39 78 SER A N 1
ATOM 622 C CA . SER A 1 82 ? 60.559 128.374 109.710 1.00 43.41 78 SER A CA 1
ATOM 623 C C . SER A 1 82 ? 59.887 128.574 108.348 1.00 41.17 78 SER A C 1
ATOM 624 O O . SER A 1 82 ? 58.713 128.228 108.172 1.00 40.76 78 SER A O 1
ATOM 627 N N . SER A 1 83 ? 60.617 129.128 107.386 1.00 37.73 79 SER A N 1
ATOM 628 C CA . SER A 1 83 ? 60.038 129.375 106.074 1.00 35.20 79 SER A CA 1
ATOM 629 C C . SER A 1 83 ? 60.649 128.533 104.964 1.00 31.12 79 SER A C 1
ATOM 630 O O . SER A 1 83 ? 60.014 128.312 103.930 1.00 31.16 79 SER A O 1
ATOM 633 N N . GLY A 1 84 ? 61.876 128.068 105.175 1.00 26.69 80 GLY A N 1
ATOM 634 C CA . GLY A 1 84 ? 62.540 127.262 104.165 1.00 22.31 80 GLY A CA 1
ATOM 635 C C . GLY A 1 84 ? 63.191 128.123 103.098 1.00 20.32 80 GLY A C 1
ATOM 636 O O . GLY A 1 84 ? 63.694 127.619 102.089 1.00 18.87 80 GLY A O 1
ATOM 637 N N . ILE A 1 85 ? 63.173 129.434 103.318 1.00 17.46 81 ILE A N 1
ATOM 638 C CA . ILE A 1 85 ? 63.764 130.378 102.377 1.00 15.38 81 ILE A CA 1
ATOM 639 C C . ILE A 1 85 ? 65.278 130.247 102.405 1.00 15.26 81 ILE A C 1
ATOM 640 O O . ILE A 1 85 ? 65.882 130.200 103.474 1.00 16.36 81 ILE A O 1
ATOM 645 N N . VAL A 1 86 ? 65.900 130.186 101.234 1.00 15.33 82 VAL A N 1
ATOM 646 C CA . VAL A 1 86 ? 67.351 130.072 101.185 1.00 14.45 82 VAL A CA 1
ATOM 647 C C . VAL A 1 86 ? 67.966 131.007 100.160 1.00 13.54 82 VAL A C 1
ATOM 648 O O . VAL A 1 86 ? 67.289 131.489 99.253 1.00 14.43 82 VAL A O 1
ATOM 652 N N . LYS A 1 87 ? 69.258 131.258 100.335 1.00 13.48 83 LYS A N 1
ATOM 653 C CA . LYS A 1 87 ? 70.030 132.112 99.446 1.00 12.96 83 LYS A CA 1
ATOM 654 C C . LYS A 1 87 ? 70.680 131.201 98.408 1.00 13.37 83 LYS A C 1
ATOM 655 O O . LYS A 1 87 ? 71.094 130.083 98.724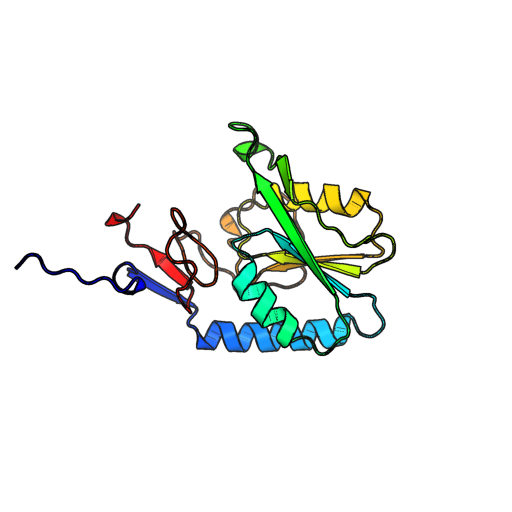 1.00 13.34 83 LYS A O 1
ATOM 661 N N . ILE A 1 88 ? 70.757 131.672 97.169 1.00 11.68 84 ILE A N 1
ATOM 662 C CA . ILE A 1 88 ? 71.361 130.887 96.100 1.00 13.15 84 ILE A CA 1
ATOM 663 C C . ILE A 1 88 ? 72.846 131.217 95.968 1.00 13.57 84 ILE A C 1
ATOM 664 O O . ILE A 1 88 ? 73.210 132.353 95.667 1.00 13.34 84 ILE A O 1
ATOM 669 N N . ILE A 1 89 ? 73.701 130.224 96.201 1.00 11.73 85 ILE A N 1
ATOM 670 C CA . ILE A 1 89 ? 75.145 130.414 96.096 1.00 14.41 85 ILE A CA 1
ATOM 671 C C . ILE A 1 89 ? 75.606 129.949 94.717 1.00 15.50 85 ILE A C 1
ATOM 672 O O . ILE A 1 89 ? 76.534 130.507 94.135 1.00 17.90 85 ILE A O 1
ATOM 677 N N . LYS A 1 90 ? 74.957 128.904 94.216 1.00 12.93 86 LYS A N 1
ATOM 678 C CA . LYS A 1 90 ? 75.237 128.375 92.888 1.00 12.75 86 LYS A CA 1
ATOM 679 C C . LYS A 1 90 ? 73.890 128.000 92.290 1.00 10.56 86 LYS A C 1
ATOM 680 O O . LYS A 1 90 ? 73.193 127.123 92.805 1.00 11.61 86 LYS A O 1
ATOM 686 N N . ASP A 1 91 ? 73.522 128.683 91.212 1.00 10.14 87 ASP A N 1
ATOM 687 C CA . ASP A 1 91 ? 72.257 128.435 90.533 1.00 8.98 87 ASP A CA 1
ATOM 688 C C . ASP A 1 91 ? 72.519 127.400 89.444 1.00 9.57 87 ASP A C 1
ATOM 689 O O . ASP A 1 91 ? 73.670 127.159 89.079 1.00 10.52 87 ASP A O 1
ATOM 694 N N . HIS A 1 92 ? 71.469 126.778 88.923 1.00 9.54 88 HIS A N 1
ATOM 695 C CA . HIS A 1 92 ? 71.687 125.802 87.862 1.00 9.39 88 HIS A CA 1
ATOM 696 C C . HIS A 1 92 ? 71.973 126.547 86.559 1.00 11.85 88 HIS A C 1
ATOM 697 O O . HIS A 1 92 ? 71.442 127.633 86.328 1.00 11.13 88 HIS A O 1
ATOM 704 N N . ASP A 1 93 ? 72.831 125.978 85.717 1.00 11.12 89 ASP A N 1
ATOM 705 C CA . ASP A 1 93 ? 73.184 126.624 84.456 1.00 13.52 89 ASP A CA 1
ATOM 706 C C . ASP A 1 93 ? 72.297 126.221 83.295 1.00 14.45 89 ASP A C 1
ATOM 707 O O . ASP A 1 93 ? 72.123 126.984 82.343 1.00 14.56 89 ASP A O 1
ATOM 712 N N . ILE A 1 94 ? 71.745 125.018 83.363 1.00 12.18 90 ILE A N 1
ATOM 713 C CA . ILE A 1 94 ? 70.885 124.543 82.294 1.00 13.43 90 ILE A CA 1
ATOM 714 C C . ILE A 1 94 ? 69.551 125.280 82.288 1.00 13.13 90 ILE A C 1
ATOM 715 O O . ILE A 1 94 ? 68.937 125.490 83.331 1.00 13.32 90 ILE A O 1
ATOM 720 N N . ASP A 1 95 ? 69.129 125.698 81.101 1.00 14.13 91 ASP A N 1
ATOM 721 C CA . ASP A 1 95 ? 67.857 126.388 80.940 1.00 14.09 91 ASP A CA 1
ATOM 722 C C . ASP A 1 95 ? 66.801 125.289 81.019 1.00 14.40 91 ASP A C 1
ATOM 723 O O . ASP A 1 95 ? 66.722 124.435 80.137 1.00 14.45 91 ASP A O 1
ATOM 728 N N . ILE A 1 96 ? 65.997 125.301 82.077 1.00 14.72 92 ILE A N 1
ATOM 729 C CA . ILE A 1 96 ? 64.989 124.262 82.247 1.00 13.10 92 ILE A CA 1
ATOM 730 C C . ILE A 1 96 ? 63.616 124.564 81.665 1.00 13.02 92 ILE A C 1
ATOM 731 O O . ILE A 1 96 ? 62.702 123.763 81.811 1.00 11.97 92 ILE A O 1
ATOM 736 N N . GLU A 1 97 ? 63.457 125.706 81.006 1.00 12.92 93 GLU A N 1
ATOM 737 C CA . GLU A 1 97 ? 62.158 126.024 80.428 1.00 13.80 93 GLU A CA 1
ATOM 738 C C . GLU A 1 97 ? 61.764 124.985 79.380 1.00 12.58 93 GLU A C 1
ATOM 739 O O . GLU A 1 97 ? 62.526 124.695 78.459 1.00 14.50 93 GLU A O 1
ATOM 745 N N . GLY A 1 98 ? 60.573 124.418 79.540 1.00 12.98 94 GLY A N 1
ATOM 746 C CA . GLY A 1 98 ? 60.090 123.421 78.602 1.00 12.15 94 GLY A CA 1
ATOM 747 C C . GLY A 1 98 ? 60.698 122.049 78.801 1.00 13.85 94 GLY A C 1
ATOM 748 O O . GLY A 1 98 ? 60.474 121.150 77.994 1.00 13.80 94 GLY A O 1
ATOM 749 N N . LYS A 1 99 ? 61.476 121.883 79.867 1.00 12.23 95 LYS A N 1
ATOM 750 C CA . LYS A 1 99 ? 62.097 120.591 80.133 1.00 11.99 95 LYS A CA 1
ATOM 751 C C . LYS A 1 99 ? 61.420 119.869 81.285 1.00 12.72 95 LYS A C 1
ATOM 752 O O . LYS A 1 99 ? 60.610 120.445 82.011 1.00 12.94 95 LYS A O 1
ATOM 758 N N . ASP A 1 100 ? 61.753 118.595 81.436 1.00 11.00 96 ASP A N 1
ATOM 759 C CA . ASP A 1 100 ? 61.170 117.766 82.476 1.00 10.86 96 ASP A CA 1
ATOM 760 C C . ASP A 1 100 ? 62.191 117.570 83.580 1.00 11.46 96 ASP A C 1
ATOM 761 O O . ASP A 1 100 ? 63.083 116.726 83.492 1.00 11.53 96 ASP A O 1
ATOM 766 N N . VAL A 1 101 ? 62.037 118.381 84.621 1.00 10.48 97 VAL A N 1
ATOM 767 C CA . VAL A 1 101 ? 62.940 118.395 85.765 1.00 10.25 97 VAL A CA 1
ATOM 768 C C . VAL A 1 101 ? 62.564 117.454 86.900 1.00 8.83 97 VAL A C 1
ATOM 769 O O . VAL A 1 101 ? 61.401 117.381 87.307 1.00 9.11 97 VAL A O 1
ATOM 773 N N . LEU A 1 102 ? 63.562 116.728 87.398 1.00 8.05 98 LEU A N 1
ATOM 774 C CA . LEU A 1 102 ? 63.373 115.821 88.520 1.00 8.75 98 LEU A CA 1
ATOM 775 C C . LEU A 1 102 ? 64.338 116.258 89.619 1.00 9.92 98 LEU A C 1
ATOM 776 O O . LEU A 1 102 ? 65.556 116.153 89.460 1.00 10.15 98 LEU A O 1
ATOM 781 N N . ILE A 1 103 ? 63.800 116.780 90.717 1.00 9.70 99 ILE A N 1
ATOM 782 C CA . ILE A 1 103 ? 64.639 117.204 91.827 1.00 9.96 99 ILE A CA 1
ATOM 783 C C . ILE A 1 103 ? 65.120 115.935 92.513 1.00 11.83 99 ILE A C 1
ATOM 784 O O . ILE A 1 103 ? 64.325 115.038 92.797 1.00 13.49 99 ILE A O 1
ATOM 789 N N . VAL A 1 104 ? 66.424 115.850 92.753 1.00 10.52 100 VAL A N 1
ATOM 790 C CA . VAL A 1 104 ? 67.007 114.681 93.400 1.00 11.76 100 VAL A CA 1
ATOM 791 C C . VAL A 1 104 ? 67.491 115.102 94.775 1.00 12.35 100 VAL A C 1
ATOM 792 O O . VAL A 1 104 ? 68.412 115.913 94.899 1.00 11.24 100 VAL A O 1
ATOM 796 N N . GLU A 1 105 ? 66.864 114.533 95.801 1.00 14.47 101 GLU A N 1
ATOM 797 C CA . GLU A 1 105 ? 67.167 114.858 97.185 1.00 14.98 101 GLU A CA 1
ATOM 798 C C . GLU A 1 105 ? 67.782 113.735 97.995 1.00 14.23 101 GLU A C 1
ATOM 799 O O . GLU A 1 105 ? 67.574 112.555 97.709 1.00 12.13 101 GLU A O 1
ATOM 805 N N . ASP A 1 106 ? 68.528 114.121 99.024 1.00 12.84 102 ASP A N 1
ATOM 806 C CA . ASP A 1 106 ? 69.148 113.154 99.910 1.00 14.21 102 ASP A CA 1
ATOM 807 C C . ASP A 1 106 ? 68.139 112.774 100.990 1.00 14.70 102 ASP A C 1
ATOM 808 O O . ASP A 1 106 ? 67.912 111.595 101.260 1.00 14.67 102 ASP A O 1
ATOM 813 N N . ILE A 1 107 ? 67.519 113.774 101.598 1.00 12.60 103 ILE A N 1
ATOM 814 C CA . ILE A 1 107 ? 66.533 113.498 102.629 1.00 13.66 103 ILE A CA 1
ATOM 815 C C . ILE A 1 107 ? 65.492 114.598 102.678 1.00 14.60 103 ILE A C 1
ATOM 816 O O . ILE A 1 107 ? 65.796 115.767 102.445 1.00 17.17 103 ILE A O 1
ATOM 821 N N . ILE A 1 108 ? 64.254 114.206 102.949 1.00 13.55 104 ILE A N 1
ATOM 822 C CA . ILE A 1 108 ? 63.157 115.149 103.059 1.00 13.75 104 ILE A CA 1
ATOM 823 C C . ILE A 1 108 ? 62.558 114.966 104.442 1.00 15.48 104 ILE A C 1
ATOM 824 O O . ILE A 1 108 ? 62.206 113.851 104.822 1.00 16.12 104 ILE A O 1
ATOM 829 N N . ASP A 1 109 ? 62.468 116.046 105.207 1.00 14.82 105 ASP A N 1
ATOM 830 C CA . ASP A 1 109 ? 61.871 115.956 106.527 1.00 16.16 105 ASP A CA 1
ATOM 831 C C . ASP A 1 109 ? 60.768 116.995 106.685 1.00 15.61 105 ASP A C 1
ATOM 832 O O . ASP A 1 109 ? 59.589 116.660 106.561 1.00 16.23 105 ASP A O 1
ATOM 837 N N . SER A 1 110 ? 61.127 118.250 106.925 1.00 16.06 106 SER A N 1
ATOM 838 C CA . SER A 1 110 ? 60.113 119.291 107.068 1.00 16.02 106 SER A CA 1
ATOM 839 C C . SER A 1 110 ? 59.488 119.612 105.711 1.00 14.63 106 SER A C 1
ATOM 840 O O . SER A 1 110 ? 58.294 119.903 105.617 1.00 16.03 106 SER A O 1
ATOM 843 N N . GLY A 1 111 ? 60.3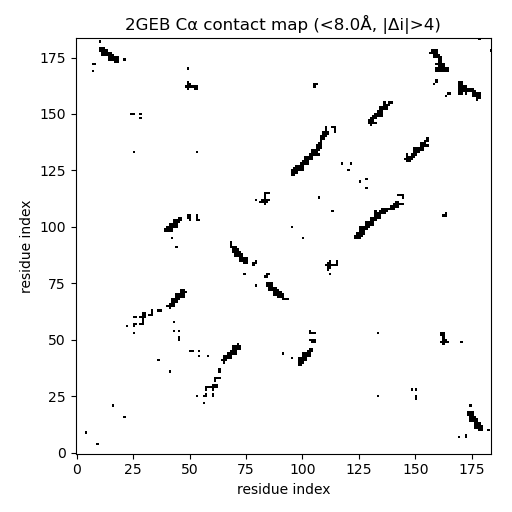06 119.559 104.664 1.00 14.27 107 GLY A N 1
ATOM 844 C CA . GLY A 1 111 ? 59.824 119.855 103.328 1.00 14.48 107 GLY A CA 1
ATOM 845 C C . GLY A 1 111 ? 59.791 121.348 103.051 1.00 13.59 107 GLY A C 1
ATOM 846 O O . GLY A 1 111 ? 59.448 121.774 101.948 1.00 13.02 107 GLY A O 1
ATOM 847 N N . LEU A 1 112 ? 60.161 122.146 104.048 1.00 13.14 108 LEU A N 1
ATOM 848 C CA . LEU A 1 112 ? 60.150 123.602 103.907 1.00 13.35 108 LEU A CA 1
ATOM 849 C C . LEU A 1 112 ? 61.096 124.127 102.827 1.00 12.80 108 LEU A C 1
ATOM 850 O O . LEU A 1 112 ? 60.678 124.862 101.931 1.00 12.19 108 LEU A O 1
ATOM 855 N N . THR A 1 113 ? 62.368 123.758 102.904 1.00 13.47 109 THR A N 1
ATOM 856 C CA . THR A 1 113 ? 63.317 124.226 101.904 1.00 13.11 109 THR A CA 1
ATOM 857 C C . THR A 1 113 ? 62.992 123.636 100.534 1.00 12.65 109 THR A C 1
ATOM 858 O O . THR A 1 113 ? 63.121 124.314 99.512 1.00 11.27 109 THR A O 1
ATOM 862 N N . LEU A 1 114 ? 62.556 122.379 100.513 1.00 11.04 110 LEU A N 1
ATOM 863 C CA . LEU A 1 114 ? 62.212 121.725 99.254 1.00 12.18 110 LEU A CA 1
ATOM 864 C C . LEU A 1 114 ? 61.047 122.456 98.589 1.00 12.55 110 LEU A C 1
ATOM 865 O O . LEU A 1 114 ? 61.056 122.691 97.378 1.00 12.02 110 LEU A O 1
ATOM 870 N N . ALA A 1 115 ? 60.048 122.825 99.386 1.00 11.98 111 ALA A N 1
ATOM 871 C CA . ALA A 1 115 ? 58.891 123.535 98.852 1.00 13.49 111 ALA A CA 1
ATOM 872 C C . ALA A 1 115 ? 59.336 124.869 98.268 1.00 12.08 111 ALA A C 1
ATOM 873 O O . ALA A 1 115 ? 58.843 125.291 97.223 1.00 12.58 111 ALA A O 1
ATOM 875 N N . TYR A 1 116 ? 60.265 125.530 98.950 1.00 11.28 112 TYR A N 1
ATOM 876 C CA . TYR A 1 116 ? 60.774 126.814 98.486 1.00 11.27 112 TYR A CA 1
ATOM 877 C C . TYR A 1 116 ? 61.538 126.666 97.167 1.00 11.81 112 TYR A C 1
ATOM 878 O O . TYR A 1 116 ? 61.362 127.467 96.242 1.00 11.94 112 TYR A O 1
ATOM 887 N N . LEU A 1 117 ? 62.387 125.649 97.069 1.00 12.09 113 LEU A N 1
ATOM 888 C CA . LEU A 1 117 ? 63.144 125.438 95.839 1.00 13.60 113 LEU A CA 1
ATOM 889 C C . LEU A 1 117 ? 62.202 125.039 94.701 1.00 14.36 113 LEU A C 1
ATOM 890 O O . LEU A 1 117 ? 62.395 125.436 93.550 1.00 12.24 113 LEU A O 1
ATOM 895 N N . ARG A 1 118 ? 61.173 124.265 95.036 1.00 12.75 114 ARG A N 1
ATOM 896 C CA . ARG A 1 118 ? 60.192 123.826 94.051 1.00 12.89 114 ARG A CA 1
ATOM 897 C C . ARG A 1 118 ? 59.544 125.054 93.418 1.00 13.30 114 ARG A C 1
ATOM 898 O O . ARG A 1 118 ? 59.437 125.146 92.196 1.00 13.54 114 ARG A O 1
ATOM 906 N N . GLU A 1 119 ? 59.120 126.003 94.249 1.00 14.07 115 GLU A N 1
ATOM 907 C CA . GLU A 1 119 ? 58.480 127.205 93.732 1.00 15.65 115 GLU A CA 1
ATOM 908 C C . GLU A 1 119 ? 59.444 128.011 92.871 1.00 16.36 115 GLU A C 1
ATOM 909 O O . GLU A 1 119 ? 59.052 128.577 91.848 1.00 15.38 115 GLU A O 1
ATOM 915 N N . THR A 1 120 ? 60.708 128.050 93.275 1.00 14.49 116 THR A N 1
ATOM 916 C CA . THR A 1 120 ? 61.712 128.785 92.518 1.00 14.73 116 THR A CA 1
ATOM 917 C C . THR A 1 120 ? 61.917 128.148 91.144 1.00 14.79 116 THR A C 1
ATOM 918 O O . THR A 1 120 ? 61.999 128.847 90.135 1.00 15.51 116 THR A O 1
ATOM 922 N N . LEU A 1 121 ? 61.994 126.822 91.097 1.00 14.02 117 LEU A N 1
ATOM 923 C CA . LEU A 1 121 ? 62.181 126.139 89.821 1.00 13.66 117 LEU A CA 1
ATOM 924 C C . LEU A 1 121 ? 60.939 126.254 88.940 1.00 14.50 117 LEU A C 1
ATOM 925 O O . LEU A 1 121 ? 61.048 126.360 87.717 1.00 13.94 117 LEU A O 1
ATOM 930 N N . LEU A 1 122 ? 59.759 126.234 89.553 1.00 13.95 118 LEU A N 1
ATOM 931 C CA . LEU A 1 122 ? 58.523 126.360 88.778 1.00 16.13 118 LEU A CA 1
ATOM 932 C C . LEU A 1 122 ? 58.514 127.715 88.082 1.00 16.92 118 LEU A C 1
ATOM 933 O O . LEU A 1 122 ? 57.972 127.858 86.985 1.00 17.99 118 LEU A O 1
ATOM 938 N N . GLY A 1 123 ? 59.128 128.702 88.728 1.00 16.32 119 GLY A N 1
ATOM 939 C CA . GLY A 1 123 ? 59.190 130.038 88.163 1.00 18.27 119 GLY A CA 1
ATOM 940 C C . GLY A 1 123 ? 59.988 130.110 86.874 1.00 18.43 119 GLY A C 1
ATOM 941 O O . GLY A 1 123 ? 59.950 131.119 86.164 1.00 19.51 119 GLY A O 1
ATOM 942 N N . ARG A 1 124 ? 60.714 129.044 86.556 1.00 16.00 120 ARG A N 1
ATOM 943 C CA . ARG A 1 124 ? 61.507 129.031 85.338 1.00 15.80 120 ARG A CA 1
ATOM 944 C C . ARG A 1 124 ? 60.851 128.249 84.211 1.00 14.57 120 ARG A C 1
ATOM 945 O O . ARG A 1 124 ? 61.485 127.873 83.223 1.00 13.83 120 ARG A O 1
ATOM 953 N N . LYS A 1 125 ? 59.556 128.018 84.392 1.00 15.32 121 LYS A N 1
ATOM 954 C CA . LYS A 1 125 ? 58.715 127.365 83.408 1.00 15.15 121 LYS A CA 1
ATOM 955 C C . LYS A 1 125 ? 59.088 125.994 82.852 1.00 13.94 121 LYS A C 1
ATOM 956 O O . LYS A 1 125 ? 59.067 125.795 81.638 1.00 12.78 121 LYS A O 1
ATOM 962 N N . PRO A 1 126 ? 59.446 125.034 83.719 1.00 13.46 122 PRO A N 1
ATOM 963 C CA . PRO A 1 126 ? 59.784 123.714 83.178 1.00 13.97 122 PRO A CA 1
ATOM 964 C C . PRO A 1 126 ? 58.477 123.075 82.695 1.00 13.65 122 PRO A C 1
ATOM 965 O O . PRO A 1 126 ? 57.401 123.444 83.166 1.00 14.72 122 PRO A O 1
ATOM 969 N N . ARG A 1 127 ? 58.559 122.140 81.755 1.00 12.71 123 ARG A N 1
ATOM 970 C CA . ARG A 1 127 ? 57.354 121.472 81.258 1.00 15.21 123 ARG A CA 1
ATOM 971 C C . ARG A 1 127 ? 56.734 120.660 82.395 1.00 15.15 123 ARG A C 1
ATOM 972 O O . ARG A 1 127 ? 55.513 120.613 82.554 1.00 16.43 123 ARG A O 1
ATOM 980 N N . SER A 1 128 ? 57.587 120.007 83.176 1.00 14.40 124 SER A N 1
ATOM 981 C CA . SER A 1 128 ? 57.132 119.233 84.325 1.00 12.65 124 SER A CA 1
ATOM 982 C C . SER A 1 128 ? 58.186 119.306 85.418 1.00 13.47 124 SER A C 1
ATOM 983 O O . SER A 1 128 ? 59.369 119.517 85.140 1.00 10.15 124 SER A O 1
ATOM 986 N N . LEU A 1 129 ? 57.745 119.133 86.659 1.00 12.76 125 LEU A N 1
ATOM 987 C CA . LEU A 1 129 ? 58.642 119.174 87.801 1.00 13.42 125 LEU A CA 1
ATOM 988 C C . LEU A 1 129 ? 58.213 118.117 88.806 1.00 14.36 125 LEU A C 1
ATOM 989 O O . LEU A 1 129 ? 57.094 118.158 89.318 1.00 13.75 125 LEU A O 1
ATOM 994 N N . LYS A 1 130 ? 59.102 117.162 89.066 1.00 12.80 126 LYS A N 1
ATOM 995 C CA . LYS A 1 130 ? 58.833 116.096 90.024 1.00 12.25 126 LYS A CA 1
ATOM 996 C C . LYS A 1 130 ? 59.950 116.017 91.052 1.00 12.01 126 LYS A C 1
ATOM 997 O O . LYS A 1 130 ? 60.992 116.655 90.899 1.00 11.28 126 LYS A O 1
ATOM 1003 N N . ILE A 1 131 ? 59.726 115.217 92.090 1.00 12.20 127 ILE A N 1
ATOM 1004 C CA . ILE A 1 131 ? 60.685 115.067 93.175 1.00 13.74 127 ILE A CA 1
ATOM 1005 C C . ILE A 1 131 ? 61.005 113.608 93.484 1.00 13.55 127 ILE A C 1
ATOM 1006 O O . ILE A 1 131 ? 60.111 112.764 93.545 1.00 15.25 127 ILE A O 1
ATOM 1011 N N . CYS A 1 132 ? 62.290 113.326 93.682 1.00 13.33 128 CYS A N 1
ATOM 1012 C CA . CYS A 1 132 ? 62.757 111.984 94.017 1.00 14.19 128 CYS A CA 1
ATOM 1013 C C . CYS A 1 132 ? 63.748 112.113 95.167 1.00 15.70 128 CYS A C 1
ATOM 1014 O O . CYS A 1 132 ? 64.687 112.907 95.095 1.00 17.00 128 CYS A O 1
ATOM 1017 N N . THR A 1 133 ? 63.537 111.343 96.230 1.00 14.30 129 THR A N 1
ATOM 1018 C CA . THR A 1 133 ? 64.432 111.378 97.378 1.00 14.01 129 THR A CA 1
ATOM 1019 C C . THR A 1 133 ? 64.762 109.951 97.797 1.00 14.04 129 THR A C 1
ATOM 1020 O O . THR A 1 133 ? 63.922 109.063 97.697 1.00 15.19 129 THR A O 1
ATOM 1024 N N . ILE A 1 134 ? 65.989 109.730 98.253 1.00 13.54 130 ILE A N 1
ATOM 1025 C CA . ILE A 1 134 ? 66.379 108.396 98.679 1.00 14.27 130 ILE A CA 1
ATOM 1026 C C . ILE A 1 134 ? 65.856 108.134 100.093 1.00 13.99 130 ILE A C 1
ATOM 1027 O O . ILE A 1 134 ? 65.530 106.997 100.434 1.00 14.35 130 ILE A O 1
ATOM 1032 N N . LEU A 1 135 ? 65.753 109.194 100.897 1.00 12.95 131 LEU A N 1
ATOM 1033 C CA . LEU A 1 135 ? 65.260 109.083 102.273 1.00 13.82 131 LEU A CA 1
ATOM 1034 C C . LEU A 1 135 ? 64.149 110.081 102.592 1.00 13.52 131 LEU A C 1
ATOM 1035 O O . LEU A 1 135 ? 64.169 111.228 102.140 1.00 12.97 131 LEU A O 1
ATOM 1040 N N . ASP A 1 136 ? 63.186 109.638 103.391 1.00 12.18 132 ASP A N 1
ATOM 1041 C CA . ASP A 1 136 ? 62.070 110.480 103.783 1.00 13.54 132 ASP A CA 1
ATOM 1042 C C . ASP A 1 136 ? 61.712 110.231 105.245 1.00 13.46 132 ASP A C 1
ATOM 1043 O O . ASP A 1 136 ? 61.653 109.083 105.685 1.00 13.18 132 ASP A O 1
ATOM 1048 N N . LYS A 1 137 ? 61.510 111.316 105.989 1.00 14.18 133 LYS A N 1
ATOM 1049 C CA . LYS A 1 137 ? 61.108 111.266 107.396 1.00 13.38 133 LYS A CA 1
ATOM 1050 C C . LYS A 1 137 ? 59.721 111.908 107.418 1.00 13.43 133 LYS A C 1
ATOM 1051 O O . LYS A 1 137 ? 59.575 113.078 107.767 1.00 13.95 133 LYS A O 1
ATOM 1057 N N . PRO A 1 138 ? 58.684 111.144 107.049 1.00 15.33 134 PRO A N 1
ATOM 1058 C CA . PRO A 1 138 ? 57.304 111.642 107.016 1.00 17.08 134 PRO A CA 1
ATOM 1059 C C . PRO A 1 138 ? 56.787 112.358 108.268 1.00 16.19 134 PRO A C 1
ATOM 1060 O O . PRO A 1 138 ? 56.042 113.336 108.161 1.00 16.01 134 PRO A O 1
ATOM 1064 N N . GLU A 1 139 ? 57.189 111.893 109.447 1.00 15.84 135 GLU A N 1
ATOM 1065 C CA . GLU A 1 139 ? 56.724 112.502 110.690 1.00 16.57 13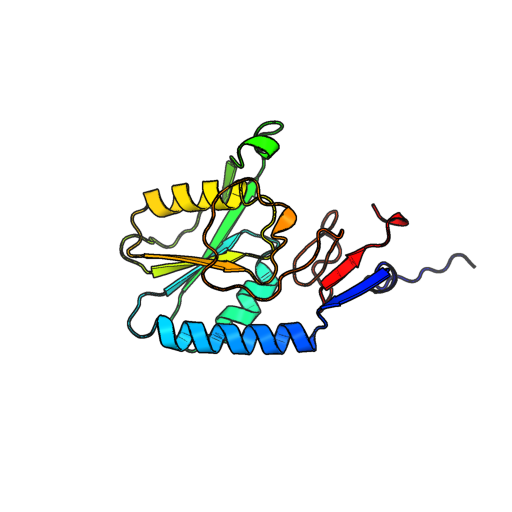5 GLU A CA 1
ATOM 1066 C C . GLU A 1 139 ? 57.208 113.933 110.895 1.00 17.00 135 GLU A C 1
ATOM 1067 O O . GLU A 1 139 ? 56.639 114.671 111.700 1.00 17.62 135 GLU A O 1
ATOM 1073 N N . ARG A 1 140 ? 58.251 114.323 110.166 1.00 15.97 136 ARG A N 1
ATOM 1074 C CA . ARG A 1 140 ? 58.833 115.660 110.291 1.00 15.18 136 ARG A CA 1
ATOM 1075 C C . ARG A 1 140 ? 58.185 116.736 109.421 1.00 15.60 136 ARG A C 1
ATOM 1076 O O . ARG A 1 140 ? 58.487 117.919 109.572 1.00 15.75 136 ARG A O 1
ATOM 1084 N N . ARG A 1 141 ? 57.293 116.328 108.525 1.00 15.75 137 ARG A N 1
ATOM 1085 C CA . ARG A 1 141 ? 56.651 117.256 107.596 1.00 16.40 137 ARG A CA 1
ATOM 1086 C C . ARG A 1 141 ? 56.010 118.505 108.209 1.00 17.36 137 ARG A C 1
ATOM 1087 O O . ARG A 1 141 ? 55.295 118.435 109.215 1.00 16.68 137 ARG A O 1
ATOM 1095 N N . GLU A 1 142 ? 56.287 119.652 107.590 1.00 18.82 138 GLU A N 1
ATOM 1096 C CA . GLU A 1 142 ? 55.748 120.938 108.023 1.00 21.01 138 GLU A CA 1
ATOM 1097 C C . GLU A 1 142 ? 55.124 121.663 106.831 1.00 22.22 138 GLU A C 1
ATOM 1098 O O . GLU A 1 142 ? 54.548 122.743 106.976 1.00 21.63 138 GLU A O 1
ATOM 1104 N N . ALA A 1 143 ? 55.249 121.057 105.655 1.00 21.20 139 ALA A N 1
ATOM 1105 C CA . ALA A 1 143 ? 54.701 121.623 104.424 1.00 23.39 139 ALA A CA 1
ATOM 1106 C C . ALA A 1 143 ? 54.199 120.492 103.534 1.00 24.15 139 ALA A C 1
ATOM 1107 O O . ALA A 1 143 ? 54.598 119.339 103.708 1.00 24.72 139 ALA A O 1
ATOM 1109 N N . ASP A 1 144 ? 53.329 120.822 102.583 1.00 23.79 140 ASP A N 1
ATOM 1110 C CA . ASP A 1 144 ? 52.776 119.822 101.675 1.00 24.69 140 ASP A CA 1
ATOM 1111 C C . ASP A 1 144 ? 53.597 119.694 100.397 1.00 24.31 140 ASP A C 1
ATOM 1112 O O . ASP A 1 144 ? 53.534 120.549 99.512 1.00 25.24 140 ASP A O 1
ATOM 1117 N N . VAL A 1 145 ? 54.381 118.625 100.313 1.00 23.33 141 VAL A N 1
ATOM 1118 C CA . VAL A 1 145 ? 55.193 118.383 99.132 1.00 23.52 141 VAL A CA 1
ATOM 1119 C C . VAL A 1 145 ? 54.894 116.984 98.613 1.00 22.93 141 VAL A C 1
ATOM 1120 O O . VAL A 1 145 ? 54.764 116.037 99.389 1.00 23.51 141 VAL A O 1
ATOM 1124 N N . LYS A 1 146 ? 54.760 116.847 97.301 1.00 23.33 142 LYS A N 1
ATOM 1125 C CA . LYS A 1 146 ? 54.484 115.538 96.737 1.00 24.59 142 LYS A CA 1
ATOM 1126 C C . LYS A 1 146 ? 55.788 114.897 96.306 1.00 23.22 142 LYS A C 1
ATOM 1127 O O . LYS A 1 146 ? 56.526 115.449 95.489 1.00 25.02 142 LYS A O 1
ATOM 1133 N N . VAL A 1 147 ? 56.076 113.739 96.888 1.00 22.09 143 VAL A N 1
ATOM 1134 C CA . VAL A 1 147 ? 57.274 112.986 96.565 1.00 21.11 143 VAL A CA 1
ATOM 1135 C C . VAL A 1 147 ? 56.875 111.935 95.537 1.00 20.67 143 VAL A C 1
ATOM 1136 O O . VAL A 1 147 ? 56.190 110.962 95.860 1.00 21.25 143 VAL A O 1
ATOM 1140 N N . ASP A 1 148 ? 57.302 112.144 94.296 1.00 17.36 144 ASP A N 1
ATOM 1141 C CA . ASP A 1 148 ? 56.971 111.240 93.206 1.00 16.82 144 ASP A CA 1
ATOM 1142 C C . ASP A 1 148 ? 57.706 109.910 93.291 1.00 16.78 144 ASP A C 1
ATOM 1143 O O . ASP A 1 148 ? 57.153 108.863 92.951 1.00 16.73 144 ASP A O 1
ATOM 1148 N N . TYR A 1 149 ? 58.957 109.955 93.733 1.00 17.20 145 TYR A N 1
ATOM 1149 C CA . TYR A 1 149 ? 59.752 108.744 93.893 1.00 16.81 145 TYR A CA 1
ATOM 1150 C C . TYR A 1 149 ? 60.425 108.812 95.254 1.00 17.91 145 TYR A C 1
ATOM 1151 O O . TYR A 1 149 ? 61.022 109.829 95.607 1.00 17.86 145 TYR A O 1
ATOM 1160 N N . CYS A 1 150 ? 60.326 107.729 96.017 1.00 17.81 146 CYS A N 1
ATOM 1161 C CA . CYS A 1 150 ? 60.918 107.691 97.347 1.00 18.83 146 CYS A CA 1
ATOM 1162 C C . CYS A 1 150 ? 61.610 106.361 97.613 1.00 17.73 146 CYS A C 1
ATOM 1163 O O . CYS A 1 150 ? 61.037 105.294 97.391 1.00 19.96 146 CYS A O 1
ATOM 1166 N N . GLY A 1 151 ? 62.847 106.430 98.091 1.00 17.39 147 GLY A N 1
ATOM 1167 C CA . GLY A 1 151 ? 63.587 105.218 98.371 1.00 17.25 147 GLY A CA 1
ATOM 1168 C C . GLY A 1 151 ? 63.140 104.536 99.648 1.00 17.23 147 GLY A C 1
ATOM 1169 O O . GLY A 1 151 ? 62.570 103.441 99.616 1.00 16.82 147 GLY A O 1
ATOM 1170 N N . PHE A 1 152 ? 63.380 105.194 100.778 1.00 14.53 148 PHE A N 1
ATOM 1171 C CA . PHE A 1 152 ? 63.023 104.633 102.073 1.00 15.25 148 PHE A CA 1
ATOM 1172 C C . PHE A 1 152 ? 62.392 105.632 103.027 1.00 15.97 148 PHE A C 1
ATOM 1173 O O . PHE A 1 152 ? 62.778 106.800 103.068 1.00 16.53 148 PHE A O 1
ATOM 1181 N N . LYS A 1 153 ? 61.421 105.156 103.801 1.00 17.16 149 LYS A N 1
ATOM 1182 C CA . LYS A 1 153 ? 60.775 105.977 104.810 1.00 19.42 149 LYS A CA 1
ATOM 1183 C C . LYS A 1 153 ? 61.390 105.536 106.131 1.00 19.75 149 LYS A C 1
ATOM 1184 O O . LYS A 1 153 ? 61.441 104.342 106.430 1.00 18.90 149 LYS A O 1
ATOM 1190 N N . ILE A 1 154 ? 61.880 106.496 106.906 1.00 17.49 150 ILE A N 1
ATOM 1191 C CA . ILE A 1 154 ? 62.503 106.181 108.183 1.00 16.78 150 ILE A CA 1
ATOM 1192 C C . ILE A 1 154 ? 61.996 107.065 109.315 1.00 16.96 150 ILE A C 1
ATOM 1193 O O . ILE A 1 154 ? 61.438 108.140 109.084 1.00 14.56 150 ILE A O 1
ATOM 1198 N N . PRO A 1 155 ? 62.167 106.605 110.565 1.00 16.24 151 PRO A N 1
ATOM 1199 C CA . PRO A 1 155 ? 61.733 107.379 111.728 1.00 16.19 151 PRO A CA 1
ATOM 1200 C C . PRO A 1 155 ? 62.681 108.569 111.848 1.00 15.85 151 PRO A C 1
ATOM 1201 O O . PRO A 1 155 ? 63.710 108.616 111.166 1.00 14.84 151 PRO A O 1
ATOM 1205 N N . ASP A 1 156 ? 62.343 109.524 112.706 1.00 15.77 152 ASP A N 1
ATOM 1206 C CA . ASP A 1 156 ? 63.170 110.710 112.874 1.00 16.31 152 ASP A CA 1
ATOM 1207 C C . ASP A 1 156 ? 64.386 110.485 113.773 1.00 16.57 152 ASP A C 1
ATOM 1208 O O . ASP A 1 156 ? 64.463 111.014 114.884 1.00 16.88 152 ASP A O 1
ATOM 1213 N N . LYS A 1 157 ? 65.326 109.678 113.288 1.00 15.16 153 LYS A N 1
ATOM 1214 C CA . LYS A 1 157 ? 66.557 109.411 114.016 1.00 15.60 153 LYS A CA 1
ATOM 1215 C C . LYS A 1 157 ? 67.653 110.301 113.443 1.00 14.57 153 LYS A C 1
ATOM 1216 O O . LYS A 1 157 ? 67.536 110.802 112.320 1.00 12.94 153 LYS A O 1
ATOM 1222 N N . PHE A 1 158 ? 68.707 110.510 114.227 1.00 13.76 154 PHE A N 1
ATOM 1223 C CA . PHE A 1 158 ? 69.825 111.349 113.809 1.00 13.48 154 PHE A CA 1
ATOM 1224 C C . PHE A 1 158 ? 70.693 110.517 112.876 1.00 11.89 154 PHE A C 1
ATOM 1225 O O . PHE A 1 158 ? 71.518 109.726 113.327 1.00 12.57 154 PHE A O 1
ATOM 1233 N N . VAL A 1 159 ? 70.509 110.700 111.573 1.00 10.91 155 VAL A N 1
ATOM 1234 C CA . VAL A 1 159 ? 71.248 109.908 110.600 1.00 11.48 155 VAL A CA 1
ATOM 1235 C C . VAL A 1 159 ? 72.294 110.653 109.786 1.00 11.13 155 VAL A C 1
ATOM 1236 O O . VAL A 1 159 ? 72.242 111.873 109.640 1.00 10.84 155 VAL A O 1
ATOM 1240 N N . VAL A 1 160 ? 73.245 109.880 109.269 1.00 11.77 156 VAL A N 1
ATOM 1241 C CA . VAL A 1 160 ? 74.327 110.369 108.419 1.00 10.19 156 VAL A CA 1
ATOM 1242 C C . VAL A 1 160 ? 74.634 109.261 107.423 1.00 10.31 156 VAL A C 1
ATOM 1243 O O . VAL A 1 160 ? 74.163 108.129 107.585 1.00 10.88 156 VAL A O 1
ATOM 1247 N N . GLY A 1 161 ? 75.416 109.586 106.395 1.00 8.18 157 GLY A N 1
ATOM 1248 C CA . GLY A 1 161 ? 75.784 108.591 105.401 1.00 9.91 157 GLY A CA 1
ATOM 1249 C C . GLY A 1 161 ? 75.203 108.813 104.016 1.00 9.17 157 GLY A C 1
ATOM 1250 O O . GLY A 1 161 ? 74.219 109.536 103.846 1.00 9.44 157 GLY A O 1
ATOM 1251 N N . TYR A 1 162 ? 75.819 108.170 103.029 1.00 9.73 158 TYR A N 1
ATOM 1252 C CA . TYR A 1 162 ? 75.386 108.262 101.640 1.00 10.51 158 TYR A CA 1
ATOM 1253 C C . TYR A 1 162 ? 75.134 109.713 101.250 1.00 10.13 158 TYR A C 1
ATOM 1254 O O . TYR A 1 162 ? 74.106 110.038 100.657 1.00 11.01 158 TYR A O 1
ATOM 1263 N N . GLY A 1 163 ? 76.077 110.582 101.602 1.00 12.06 159 GLY A N 1
ATOM 1264 C CA . GLY A 1 163 ? 75.952 111.989 101.266 1.00 12.09 159 GLY A CA 1
ATOM 1265 C C . GLY A 1 163 ? 75.507 112.900 102.396 1.00 12.78 159 GLY A C 1
ATOM 1266 O O . GLY A 1 163 ? 75.802 114.094 102.381 1.00 11.54 159 GLY A O 1
ATOM 1267 N N . ILE A 1 164 ? 74.797 112.340 103.372 1.00 11.24 160 ILE A N 1
ATOM 1268 C CA . ILE A 1 164 ? 74.297 113.113 104.505 1.00 11.06 160 ILE A CA 1
ATOM 1269 C C . ILE A 1 164 ? 75.394 113.292 105.539 1.00 10.10 160 ILE A C 1
ATOM 1270 O O . ILE A 1 164 ? 75.984 112.322 106.011 1.00 10.62 160 ILE A O 1
ATOM 1275 N N . ASP A 1 165 ? 75.650 114.540 105.909 1.00 9.70 161 ASP A N 1
ATOM 1276 C CA . ASP A 1 165 ? 76.719 114.833 106.846 1.00 10.76 161 ASP A CA 1
ATOM 1277 C C . ASP A 1 165 ? 76.283 115.298 108.214 1.00 11.10 161 ASP A C 1
ATOM 1278 O O . ASP A 1 165 ? 75.103 115.490 108.495 1.00 11.08 161 ASP A O 1
ATOM 1283 N N . TYR A 1 166 ? 77.299 115.455 109.054 1.00 13.77 162 TYR A N 1
ATOM 1284 C CA . TYR A 1 166 ? 77.189 116.025 110.385 1.00 12.69 162 TYR A CA 1
ATOM 1285 C C . TYR A 1 166 ? 78.504 116.786 110.455 1.00 13.80 162 TYR A C 1
ATOM 1286 O O . TYR A 1 166 ? 79.575 116.176 110.527 1.00 13.47 162 TYR A O 1
ATOM 1295 N N . ALA A 1 167 ? 78.427 118.111 110.395 1.00 13.94 163 ALA A N 1
ATOM 1296 C CA . ALA A 1 167 ? 79.619 118.943 110.438 1.00 15.27 163 ALA A CA 1
ATOM 1297 C C . ALA A 1 167 ? 80.593 118.542 109.330 1.00 14.02 163 ALA A C 1
ATOM 1298 O O . ALA A 1 167 ? 81.802 118.451 109.556 1.00 14.66 163 ALA A O 1
ATOM 1300 N N . GLU A 1 168 ? 80.044 118.301 108.139 1.00 13.14 164 GLU A N 1
ATOM 1301 C CA . GLU A 1 168 ? 80.796 117.923 106.939 1.00 13.92 164 GLU A CA 1
ATOM 1302 C C . GLU A 1 168 ? 81.362 116.503 106.926 1.00 12.78 164 GLU A C 1
ATOM 1303 O O . GLU A 1 168 ? 81.902 116.060 105.915 1.00 12.88 164 GLU A O 1
ATOM 1309 N N . LYS A 1 169 ? 81.225 115.784 108.036 1.00 11.85 165 LYS A N 1
ATOM 1310 C CA . LYS A 1 169 ? 81.727 114.414 108.111 1.00 11.23 165 LYS A CA 1
ATOM 1311 C C . LYS A 1 169 ? 80.635 113.373 107.857 1.00 10.72 165 LYS A C 1
ATOM 1312 O O . LYS A 1 169 ? 79.445 113.684 107.895 1.00 11.46 165 LYS A O 1
ATOM 1318 N N . TYR A 1 170 ? 81.076 112.145 107.592 1.00 10.26 166 TYR A N 1
ATOM 1319 C CA . TYR A 1 170 ? 80.218 110.978 107.356 1.00 10.56 166 TYR A CA 1
ATOM 1320 C C . TYR A 1 170 ? 79.520 110.858 106.010 1.00 10.45 166 TYR A C 1
ATOM 1321 O O . TYR A 1 170 ? 78.805 109.889 105.779 1.00 9.40 166 TYR A O 1
ATOM 1330 N N . ARG A 1 171 ? 79.715 111.820 105.116 1.00 9.27 167 ARG A N 1
ATOM 1331 C CA . ARG A 1 171 ? 79.064 111.729 103.817 1.00 9.04 167 ARG A CA 1
ATOM 1332 C C . ARG A 1 171 ? 79.525 110.479 103.076 1.00 10.37 167 ARG A C 1
ATOM 1333 O O . ARG A 1 171 ? 78.765 109.905 102.291 1.00 10.90 167 ARG A O 1
ATOM 1341 N N . ASN A 1 172 ? 80.764 110.059 103.336 1.00 10.06 168 ASN A N 1
ATOM 1342 C CA . ASN A 1 172 ? 81.343 108.907 102.659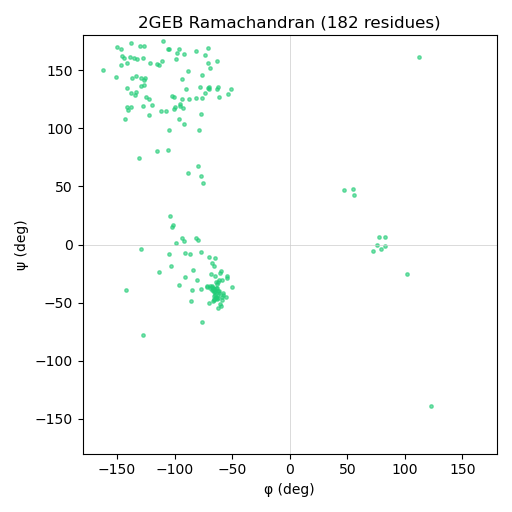 1.00 11.21 168 ASN A CA 1
ATOM 1343 C C . ASN A 1 172 ? 80.977 107.529 103.201 1.00 12.48 168 ASN A C 1
ATOM 1344 O O . ASN A 1 172 ? 81.513 106.519 102.737 1.00 11.03 168 ASN A O 1
ATOM 1349 N N . LEU A 1 173 ? 80.078 107.469 104.179 1.00 12.40 169 LEU A N 1
ATOM 1350 C CA . LEU A 1 173 ? 79.643 106.166 104.672 1.00 13.09 169 LEU A CA 1
ATOM 1351 C C . LEU A 1 173 ? 78.811 105.584 103.535 1.00 12.92 169 LEU A C 1
ATOM 1352 O O . LEU A 1 173 ? 77.995 106.288 102.933 1.00 12.93 169 LEU A O 1
ATOM 1357 N N . PRO A 1 174 ? 79.008 104.296 103.213 1.00 13.88 170 PRO A N 1
ATOM 1358 C CA . PRO A 1 174 ? 78.263 103.643 102.133 1.00 16.13 170 PRO A CA 1
ATOM 1359 C C . PRO A 1 174 ? 76.855 103.197 102.520 1.00 15.46 170 PRO A C 1
ATOM 1360 O O . PRO A 1 174 ? 76.153 102.578 101.721 1.00 14.43 170 PRO A O 1
ATOM 1364 N N . PHE A 1 175 ? 76.454 103.519 103.746 1.00 14.93 171 PHE A N 1
ATOM 1365 C CA . PHE A 1 175 ? 75.136 103.154 104.253 1.00 13.16 171 PHE A CA 1
ATOM 1366 C C . PHE A 1 175 ? 74.532 104.316 105.033 1.00 13.30 171 PHE A C 1
ATOM 1367 O O . PHE A 1 175 ? 75.191 105.339 105.246 1.00 13.12 171 PHE A O 1
ATOM 1375 N N . ILE A 1 176 ? 73.276 104.162 105.441 1.00 12.33 172 ILE A N 1
ATOM 1376 C CA . ILE A 1 176 ? 72.604 105.183 106.234 1.00 13.26 172 ILE A CA 1
ATOM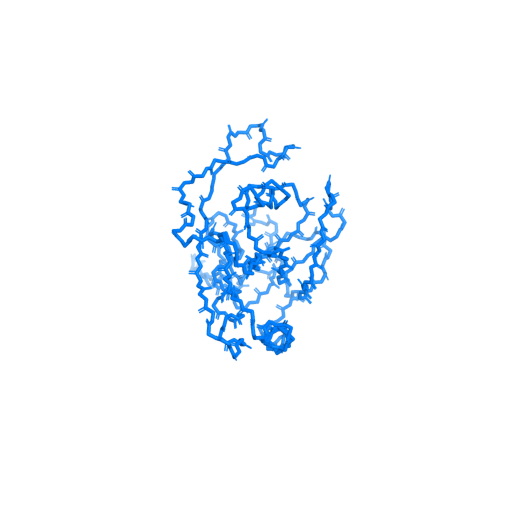 1377 C C . ILE A 1 176 ? 72.664 104.676 107.664 1.00 13.98 172 ILE A C 1
ATOM 1378 O O . ILE A 1 176 ? 72.108 103.620 107.976 1.00 15.10 172 ILE A O 1
ATOM 1383 N N . GLY A 1 177 ? 73.346 105.413 108.529 1.00 12.97 173 GLY A N 1
ATOM 1384 C CA . GLY A 1 177 ? 73.450 104.968 109.904 1.00 13.31 173 GLY A CA 1
ATOM 1385 C C . GLY A 1 177 ? 73.045 106.010 110.919 1.00 13.00 173 GLY A C 1
ATOM 1386 O O . GLY A 1 177 ? 72.998 107.201 110.618 1.00 12.14 173 GLY A O 1
ATOM 1387 N N . VAL A 1 178 ? 72.742 105.549 112.129 1.00 11.20 174 VAL A N 1
ATOM 1388 C CA . VAL A 1 178 ? 72.363 106.442 113.218 1.00 12.13 174 VAL A CA 1
ATOM 1389 C C . VAL A 1 178 ? 73.648 106.875 113.911 1.00 12.25 174 VAL A C 1
ATOM 1390 O O . VAL A 1 178 ? 74.445 106.038 114.335 1.00 12.10 174 VAL A O 1
ATOM 1394 N N . LEU A 1 179 ? 73.850 108.181 114.027 1.00 11.86 175 LEU A N 1
ATOM 1395 C CA . LEU A 1 179 ? 75.056 108.711 114.658 1.00 12.03 175 LEU A CA 1
ATOM 1396 C C . LEU A 1 179 ? 74.988 108.634 116.184 1.00 11.75 175 LEU A C 1
ATOM 1397 O O . LEU A 1 179 ? 73.968 108.967 116.783 1.00 10.91 175 LEU A O 1
ATOM 1402 N N . LYS A 1 180 ? 76.073 108.189 116.811 1.00 11.65 176 LYS A N 1
ATOM 1403 C CA . LYS A 1 180 ? 76.116 108.096 118.270 1.00 13.00 176 LYS A CA 1
ATOM 1404 C C . LYS A 1 180 ? 75.984 109.492 118.875 1.00 13.07 176 LYS A C 1
ATOM 1405 O O . LYS A 1 180 ? 76.644 110.437 118.434 1.00 12.68 176 LYS A O 1
ATOM 1411 N N . PRO A 1 181 ? 75.131 109.645 119.897 1.00 15.03 177 PRO A N 1
ATOM 1412 C CA . PRO A 1 181 ? 74.956 110.962 120.517 1.00 15.95 177 PRO A CA 1
ATOM 1413 C C . PRO A 1 181 ? 76.239 111.631 121.010 1.00 15.09 177 PRO A C 1
ATOM 1414 O O . PRO A 1 181 ? 76.318 112.857 121.065 1.00 16.64 177 PRO A O 1
ATOM 1418 N N . GLU A 1 182 ? 77.245 110.834 121.356 1.00 15.89 178 GLU A N 1
ATOM 1419 C CA . GLU A 1 182 ? 78.508 111.386 121.834 1.00 16.40 178 GLU A CA 1
ATOM 1420 C C . GLU A 1 182 ? 79.190 112.282 120.799 1.00 17.36 178 GLU A C 1
ATOM 1421 O O . GLU A 1 182 ? 79.979 113.158 121.157 1.00 19.40 178 GLU A O 1
ATOM 1427 N N . LEU A 1 183 ? 78.888 112.070 119.520 1.00 14.54 179 LEU A N 1
ATOM 1428 C CA . LEU A 1 183 ? 79.494 112.869 118.457 1.00 14.86 179 LEU A CA 1
ATOM 1429 C C . LEU A 1 183 ? 78.779 114.190 118.199 1.00 16.99 179 LEU A C 1
ATOM 1430 O O . LEU A 1 183 ? 79.374 115.119 117.647 1.00 18.09 179 LEU A O 1
ATOM 1435 N N . TYR A 1 184 ? 77.509 114.282 118.586 1.00 16.64 180 TYR A N 1
ATOM 1436 C CA . TYR A 1 184 ? 76.758 115.520 118.377 1.00 17.85 180 TYR A CA 1
ATOM 1437 C C . TYR A 1 184 ? 76.271 116.151 119.681 1.00 20.17 180 TYR A C 1
ATOM 1438 O O . TYR A 1 184 ? 76.671 115.743 120.775 1.00 21.30 180 TYR A O 1
#

Secondary structure (DSSP, 8-state):
-------GGGGEEEEEE-HHHHHHHHHHHHHHHHHHTTTS-EEEEEETTTTHHHHHHHHHT--S--EEEEEEEEE-STTHHHH--EEEEE---S--TTSEEEEEEEEESS-HHHHHHHHHHHTT--SEEEEEEEEE-GGG--S----SEEEEE--S--EEBTTB-BTTBSTT-SSEEEEPGGG-

Solvent-accessible surface area: 9675 Å² total; per-residue (Å²): 263,85,75,144,141,99,40,49,112,77,36,19,103,75,90,41,6,58,69,110,88,3,108,64,43,10,153,83,5,0,86,60,0,31,139,74,10,135,77,100,58,5,1,0,1,0,22,61,101,8,0,62,57,0,4,49,14,0,16,189,31,10,125,37,133,36,49,70,14,57,5,20,41,46,61,132,42,96,46,22,141,74,47,0,70,9,80,64,107,85,48,20,118,46,101,1,88,35,54,1,0,0,3,0,18,24,35,4,37,23,4,31,46,9,16,73,2,55,98,45,1,81,61,89,132,17,154,33,34,75,5,0,0,1,0,2,14,64,123,92,66,129,27,136,13,147,17,51,14,35,9,41,130,12,66,62,74,79,9,0,0,33,0,17,46,74,76,96,136,18,37,106,6,58,14,0,0,11,1,72,63,145,70,111

Foldseek 3Di:
DPDDDPDPVVQFPWFPWDLVLLLVLLLVLQVVVLVVQVVFAEEEEEEPDLQVLSCVSNVVSHPDPYHYWYWYWADPPPPCVQQVDIHTPDDTDDQQAQHAYEYEEAEEFQCRVVVVVQVVVVVSHHVYYAYAYAEYADVRHNDDDDHPYYNDYDHPAQWAECRRDDVPPRPDHSGIGGGHPVVD

Organism: Caldanaerobacter subterraneus subsp. tengcongensis (strain DSM 15242 / JCM 11007 / NBRC 100824 / MB4) (NCBI:txid273068)